Protein AF-E5CGA7-F1 (afdb_monomer_lite)

pLDDT: mean 79.56, std 14.38, range [35.34, 94.69]

Radius of gyration: 34.23 Å; chains: 1; bounding box: 57×101×101 Å

Foldseek 3Di:
DVVVVVVVVVVVVVVVVVVVVVVVVPDDDDDPPPPDPPDPPPPPPPQPFDAFLQLLLQLCVVPVAAPVPQDPVDPVSLLSSLVSRRCLRDPPDDDDSVVSVVVVVPVVVVVSSVVNVVVNVVVVVVLADPDDPVVPPDDPDRPDHSVVLLVVLVVVPDDPCCRGRPDDPRCSVVSVVVVVVVVVVVVVVVLVVVLVVCVVVDDQVVVPPRSCVVDPDPVNVVVVVVVVVVVVVVVVVVVVVVVVVVVPD

Structure (mmCIF, N/CA/C/O backbone):
data_AF-E5CGA7-F1
#
_entry.id   AF-E5CGA7-F1
#
loop_
_atom_site.group_PDB
_atom_site.id
_atom_site.type_symbol
_atom_site.label_atom_id
_atom_site.label_alt_id
_atom_site.label_comp_id
_atom_site.label_asym_id
_atom_site.label_entity_id
_atom_site.label_seq_id
_atom_site.pdbx_PDB_ins_code
_atom_site.Cartn_x
_atom_site.Cartn_y
_atom_site.Cartn_z
_atom_site.occupancy
_atom_site.B_iso_or_equiv
_atom_site.auth_seq_id
_atom_site.auth_comp_id
_atom_site.auth_asym_id
_atom_site.auth_atom_id
_atom_site.pdbx_PDB_model_num
ATOM 1 N N . MET A 1 1 ? 19.194 -54.116 39.422 1.00 60.56 1 MET A N 1
ATOM 2 C CA . MET A 1 1 ? 17.789 -54.407 39.792 1.00 60.56 1 MET A CA 1
ATOM 3 C C . MET A 1 1 ? 17.429 -53.911 41.195 1.00 60.56 1 MET A C 1
ATOM 5 O O . MET A 1 1 ? 16.454 -53.188 41.302 1.00 60.56 1 MET A O 1
ATOM 9 N N . SER A 1 2 ? 18.214 -54.195 42.248 1.00 64.06 2 SER A N 1
ATOM 10 C CA . SER A 1 2 ? 17.908 -53.751 43.631 1.00 64.06 2 SER A CA 1
ATOM 11 C C . SER A 1 2 ? 17.883 -52.216 43.827 1.00 64.06 2 SER A C 1
ATOM 13 O O . SER A 1 2 ? 16.931 -51.684 44.387 1.00 64.06 2 SER A O 1
ATOM 15 N N . LEU A 1 3 ? 18.853 -51.481 43.263 1.00 68.50 3 LEU A N 1
ATOM 16 C CA . LEU A 1 3 ? 18.953 -50.012 43.394 1.00 68.50 3 LEU A CA 1
ATOM 17 C C . LEU A 1 3 ? 17.821 -49.220 42.713 1.00 68.50 3 LEU A C 1
ATOM 19 O O . LEU A 1 3 ? 17.473 -48.134 43.158 1.00 68.50 3 LEU A O 1
ATOM 23 N N . PHE A 1 4 ? 17.230 -49.746 41.639 1.00 74.31 4 PHE A N 1
ATOM 24 C CA . PHE A 1 4 ? 16.120 -49.065 40.962 1.00 74.31 4 PHE A CA 1
ATOM 25 C C . PHE A 1 4 ? 14.826 -49.154 41.776 1.00 74.31 4 PHE A C 1
ATOM 27 O O . PHE A 1 4 ? 14.066 -48.193 41.840 1.00 74.31 4 PHE A O 1
ATOM 34 N N . ILE A 1 5 ? 14.603 -50.286 42.448 1.00 80.88 5 ILE A N 1
ATOM 35 C CA . ILE A 1 5 ? 13.417 -50.499 43.281 1.00 80.88 5 ILE A CA 1
ATOM 36 C C . ILE A 1 5 ? 13.484 -49.614 44.532 1.00 80.88 5 ILE A C 1
ATOM 38 O O . ILE A 1 5 ? 12.481 -49.013 44.908 1.00 80.88 5 ILE A O 1
ATOM 42 N N . THR A 1 6 ? 14.666 -49.452 45.138 1.00 79.50 6 THR A N 1
ATOM 43 C CA . THR A 1 6 ? 14.831 -48.565 46.300 1.00 79.50 6 THR A CA 1
ATOM 44 C C . THR A 1 6 ? 14.600 -47.096 45.945 1.00 79.50 6 THR A C 1
ATOM 46 O O . THR A 1 6 ? 13.947 -46.392 46.712 1.00 79.50 6 THR A O 1
ATOM 49 N N . ILE A 1 7 ? 15.048 -46.638 44.771 1.00 82.56 7 ILE A N 1
ATOM 50 C CA . ILE A 1 7 ? 14.803 -45.265 44.299 1.00 82.56 7 ILE A CA 1
ATOM 51 C C . ILE A 1 7 ? 13.305 -45.019 44.077 1.00 82.56 7 ILE A C 1
ATOM 53 O O . ILE A 1 7 ? 12.786 -43.997 44.520 1.00 82.56 7 ILE A O 1
ATOM 57 N N . ILE A 1 8 ? 12.588 -45.965 43.461 1.00 84.75 8 ILE A N 1
ATOM 58 C CA . ILE A 1 8 ? 11.140 -45.831 43.224 1.00 84.75 8 ILE A CA 1
ATOM 59 C C . ILE A 1 8 ? 10.375 -45.736 44.550 1.00 84.75 8 ILE A C 1
ATOM 61 O O . ILE A 1 8 ? 9.490 -44.892 44.682 1.00 84.75 8 ILE A O 1
ATOM 65 N N . ILE A 1 9 ? 10.745 -46.539 45.554 1.00 84.94 9 ILE A N 1
ATOM 66 C CA . ILE A 1 9 ? 10.114 -46.488 46.880 1.00 84.94 9 ILE A CA 1
ATOM 67 C C . ILE A 1 9 ? 10.366 -45.131 47.553 1.00 84.94 9 ILE A C 1
ATOM 69 O O . ILE A 1 9 ? 9.435 -44.562 48.114 1.00 84.94 9 ILE A O 1
ATOM 73 N N . ILE A 1 10 ? 11.580 -44.577 47.459 1.00 85.31 10 ILE A N 1
ATOM 74 C CA . ILE A 1 10 ? 11.917 -43.263 48.039 1.00 85.31 10 ILE A CA 1
ATOM 75 C C . ILE A 1 10 ? 11.140 -42.127 47.358 1.00 85.31 10 ILE A C 1
ATOM 77 O O . ILE A 1 10 ? 10.655 -41.216 48.026 1.00 85.31 10 ILE A O 1
ATOM 81 N N . VAL A 1 11 ? 10.987 -42.176 46.033 1.00 86.00 11 VAL A N 1
ATOM 82 C CA . VAL A 1 11 ? 10.204 -41.169 45.300 1.00 86.00 11 VAL A CA 1
ATOM 83 C C . VAL A 1 11 ? 8.728 -41.265 45.681 1.00 86.00 11 VAL A C 1
ATOM 85 O O . VAL A 1 11 ? 8.090 -40.244 45.932 1.00 86.00 11 VAL A O 1
ATOM 88 N N . PHE A 1 12 ? 8.186 -42.479 45.796 1.00 86.25 12 PHE A N 1
ATOM 89 C CA . PHE A 1 12 ? 6.786 -42.672 46.165 1.00 86.25 12 PHE A CA 1
ATOM 90 C C . PHE A 1 12 ? 6.505 -42.211 47.603 1.00 86.25 12 PHE A C 1
ATOM 92 O O . PHE A 1 12 ? 5.505 -41.536 47.853 1.00 86.25 12 PHE A O 1
ATOM 99 N N . THR A 1 13 ? 7.410 -42.489 48.550 1.00 82.00 13 THR A N 1
ATOM 100 C CA . THR A 1 13 ? 7.266 -42.001 49.929 1.00 82.00 13 THR A CA 1
ATOM 101 C C . THR A 1 13 ? 7.355 -40.477 49.998 1.00 82.00 13 THR A C 1
ATOM 103 O O . THR A 1 13 ? 6.513 -39.866 50.653 1.00 82.00 13 THR A O 1
ATOM 106 N N . LEU A 1 14 ? 8.263 -39.837 49.254 1.00 81.81 14 LEU A N 1
ATOM 107 C CA . LEU A 1 14 ? 8.329 -38.373 49.163 1.00 81.81 14 LEU A CA 1
ATOM 108 C C . LEU A 1 14 ? 7.036 -37.755 48.612 1.00 81.81 14 LEU A C 1
ATOM 110 O O . LEU A 1 14 ? 6.522 -36.806 49.200 1.00 81.81 14 LEU A O 1
ATOM 114 N N . VAL A 1 15 ? 6.467 -38.319 47.543 1.00 82.19 15 VAL A N 1
ATOM 115 C CA . VAL A 1 15 ? 5.210 -37.820 46.952 1.00 82.19 15 VAL A CA 1
ATOM 116 C C . VAL A 1 15 ? 4.045 -37.946 47.937 1.00 82.19 15 VAL A C 1
ATOM 118 O O . VAL A 1 15 ? 3.270 -37.002 48.096 1.00 82.19 15 VAL A O 1
ATOM 121 N N . THR A 1 16 ? 3.940 -39.068 48.657 1.00 78.50 16 THR A N 1
ATOM 122 C CA . THR A 1 16 ? 2.877 -39.244 49.665 1.00 78.50 16 THR A CA 1
ATOM 123 C C . THR A 1 16 ? 3.025 -38.287 50.849 1.00 78.50 16 THR A C 1
ATOM 125 O O . THR A 1 16 ? 2.026 -37.748 51.321 1.00 78.50 16 THR A O 1
ATOM 128 N N . VAL A 1 17 ? 4.252 -38.004 51.299 1.00 79.75 17 VAL A N 1
ATOM 129 C CA . VAL A 1 17 ? 4.504 -37.036 52.379 1.00 79.75 17 VAL A CA 1
ATOM 130 C C . VAL A 1 17 ? 4.147 -35.615 51.940 1.00 79.75 17 VAL A C 1
ATOM 132 O O . VAL A 1 17 ? 3.485 -34.907 52.699 1.00 79.75 17 VAL A O 1
ATOM 135 N N . VAL A 1 18 ? 4.501 -35.210 50.715 1.00 76.25 18 VAL A N 1
ATOM 136 C CA . VAL A 1 18 ? 4.130 -33.893 50.166 1.00 76.25 18 VAL A CA 1
ATOM 137 C C . VAL A 1 18 ? 2.610 -33.750 50.066 1.00 76.25 18 VAL A C 1
ATOM 139 O O . VAL A 1 18 ? 2.069 -32.750 50.531 1.00 76.25 18 VAL A O 1
ATOM 142 N N . ALA A 1 19 ? 1.904 -34.770 49.569 1.00 73.31 19 ALA A N 1
ATOM 143 C CA . ALA A 1 19 ? 0.442 -34.751 49.486 1.00 73.31 19 ALA A CA 1
ATOM 144 C C . ALA A 1 19 ? -0.232 -34.656 50.872 1.00 73.31 19 ALA A C 1
ATOM 146 O O . ALA A 1 19 ? -1.223 -33.946 51.046 1.00 73.31 19 ALA A O 1
ATOM 147 N N . ILE A 1 20 ? 0.321 -35.330 51.889 1.00 73.88 20 ILE A N 1
ATOM 148 C CA . ILE A 1 20 ? -0.199 -35.257 53.263 1.00 73.88 20 ILE A CA 1
ATOM 149 C C . ILE A 1 20 ? 0.056 -33.872 53.877 1.00 73.88 20 ILE A C 1
ATOM 151 O O . ILE A 1 20 ? -0.820 -33.353 54.575 1.00 73.88 20 ILE A O 1
ATOM 155 N N . ILE A 1 21 ? 1.215 -33.257 53.623 1.00 70.69 21 ILE A N 1
ATOM 156 C CA . ILE A 1 21 ? 1.532 -31.905 54.110 1.00 70.69 21 ILE A CA 1
ATOM 157 C C . ILE A 1 21 ? 0.595 -30.878 53.467 1.00 70.69 21 ILE A C 1
ATOM 159 O O . ILE A 1 21 ? -0.004 -30.087 54.193 1.00 70.69 21 ILE A O 1
ATOM 163 N N . ASP A 1 22 ? 0.380 -30.958 52.154 1.00 65.75 22 ASP A N 1
ATOM 164 C CA . ASP A 1 22 ? -0.529 -30.064 51.426 1.00 65.75 22 ASP A CA 1
ATOM 165 C C . ASP A 1 22 ? -1.970 -30.172 51.966 1.00 65.75 22 ASP A C 1
ATOM 167 O O . ASP A 1 22 ? -2.606 -29.174 52.313 1.00 65.75 22 ASP A O 1
ATOM 171 N N . SER A 1 23 ? -2.438 -31.401 52.229 1.00 64.19 23 SER A N 1
ATOM 172 C CA . SER A 1 23 ? -3.764 -31.631 52.824 1.00 64.19 23 SER A CA 1
ATOM 173 C C . SER A 1 23 ? -3.915 -31.106 54.262 1.00 64.19 23 SER A C 1
ATOM 175 O O . SER A 1 23 ? -5.023 -30.772 54.687 1.00 64.19 23 SER A O 1
ATOM 177 N N . LYS A 1 24 ? -2.820 -31.022 55.035 1.00 62.16 24 LYS A N 1
ATOM 178 C CA . LYS A 1 24 ? -2.828 -30.477 56.405 1.00 62.16 24 LYS A CA 1
ATOM 179 C C . LYS A 1 24 ? -2.645 -28.959 56.446 1.00 62.16 24 LYS A C 1
ATOM 181 O O . LYS A 1 24 ? -3.159 -28.341 57.378 1.00 62.16 24 LYS A O 1
ATOM 186 N N . CYS A 1 25 ? -1.964 -28.366 55.465 1.00 54.44 25 CYS A N 1
ATOM 187 C CA . CYS A 1 25 ? -1.785 -26.917 55.348 1.00 54.44 25 CYS A CA 1
ATOM 188 C C . CYS A 1 25 ? -3.052 -26.203 54.847 1.00 54.44 25 CYS A C 1
ATOM 190 O O . CYS A 1 25 ? -3.271 -25.043 55.192 1.00 54.44 25 CYS A O 1
ATOM 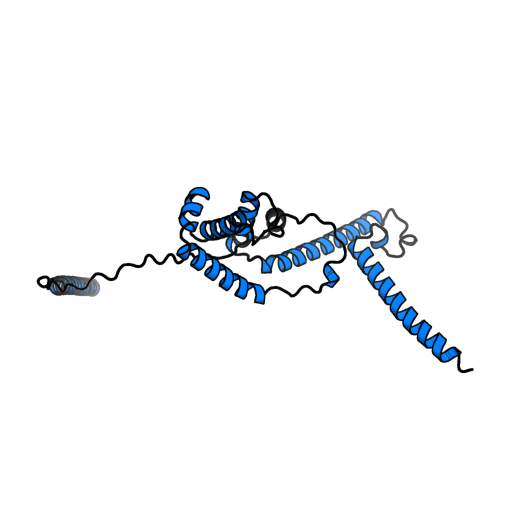192 N N . CYS A 1 26 ? -3.938 -26.899 54.131 1.00 50.16 26 CYS A N 1
ATOM 193 C CA . CYS A 1 26 ? -5.211 -26.359 53.646 1.00 50.16 26 CYS A CA 1
ATOM 194 C C . CYS A 1 26 ? -6.400 -26.639 54.583 1.00 50.16 26 CYS A C 1
ATOM 196 O O . CYS A 1 26 ? -7.463 -27.068 54.135 1.00 50.16 26 CYS A O 1
ATOM 198 N N . ARG A 1 27 ? -6.270 -26.378 55.892 1.00 50.16 27 ARG A N 1
ATOM 199 C CA . ARG A 1 27 ? -7.463 -26.220 56.743 1.00 50.16 27 ARG A CA 1
ATOM 200 C C . ARG A 1 27 ? -7.955 -24.771 56.652 1.00 50.16 27 ARG A C 1
ATOM 202 O O . ARG A 1 27 ? -7.251 -23.887 57.139 1.00 50.16 27 ARG A O 1
ATOM 209 N N . PRO A 1 28 ? -9.140 -24.493 56.083 1.00 49.28 28 PRO A N 1
ATOM 210 C CA . PRO A 1 28 ? -9.734 -23.170 56.196 1.00 49.28 28 PRO A CA 1
ATOM 211 C C . PRO A 1 28 ? -10.112 -22.928 57.665 1.00 49.28 28 PRO A C 1
ATOM 213 O O . PRO A 1 28 ? -10.864 -23.699 58.261 1.00 49.28 28 PRO A O 1
ATOM 216 N N . GLY A 1 29 ? -9.549 -21.879 58.267 1.00 52.25 29 GLY A N 1
ATOM 217 C CA . GLY A 1 29 ? -10.017 -21.365 59.556 1.00 52.25 29 GLY A CA 1
ATOM 218 C C . GLY A 1 29 ? -11.457 -20.835 59.450 1.00 52.25 29 GLY A C 1
ATOM 219 O O . GLY A 1 29 ? -11.944 -20.604 58.340 1.00 52.25 29 GLY A O 1
ATOM 220 N N . PRO A 1 30 ? -12.164 -20.649 60.579 1.00 58.31 30 PRO A N 1
ATOM 221 C CA . PRO A 1 30 ? -13.535 -20.149 60.562 1.00 58.31 30 PRO A CA 1
ATOM 222 C C . PRO A 1 30 ? -13.590 -18.746 59.928 1.00 58.31 30 PRO A C 1
ATOM 224 O O . PRO A 1 30 ? -12.645 -17.968 60.083 1.00 58.31 30 PRO A O 1
ATOM 227 N N . PRO A 1 31 ? -14.670 -18.408 59.201 1.00 48.34 31 PRO A N 1
ATOM 228 C CA . PRO A 1 31 ? -14.728 -17.178 58.429 1.00 48.34 31 PRO A CA 1
ATOM 229 C C . PRO A 1 31 ? -14.854 -15.973 59.364 1.00 48.34 31 PRO A C 1
ATOM 231 O O . PRO A 1 31 ? -15.911 -15.714 59.937 1.00 48.34 31 PRO A O 1
ATOM 234 N N . THR A 1 32 ? -13.779 -15.200 59.491 1.00 47.41 32 THR A N 1
ATOM 235 C CA . THR A 1 32 ? -13.845 -13.845 60.039 1.00 47.41 32 THR A CA 1
ATOM 236 C C . THR A 1 32 ? -14.479 -12.954 58.977 1.00 47.41 32 THR A C 1
ATOM 238 O O . THR A 1 32 ? -13.851 -12.631 57.968 1.00 47.41 32 THR A O 1
ATOM 241 N N . VAL A 1 33 ? -15.744 -12.580 59.175 1.00 50.03 33 VAL A N 1
ATOM 242 C CA . VAL A 1 33 ? -16.457 -11.638 58.304 1.00 50.03 33 VAL A CA 1
ATOM 243 C C . VAL A 1 33 ? -15.868 -10.244 58.516 1.00 50.03 33 VAL A C 1
ATOM 245 O O . VAL A 1 33 ? -16.329 -9.464 59.345 1.00 50.03 33 VAL A O 1
ATOM 248 N N . VAL A 1 34 ? -14.808 -9.934 57.774 1.00 50.25 34 VAL A N 1
ATOM 249 C CA . VAL A 1 34 ? -14.356 -8.559 57.577 1.00 50.25 34 VAL A CA 1
ATOM 250 C C . VAL A 1 34 ? -15.217 -7.990 56.458 1.00 50.25 34 VAL A C 1
ATOM 252 O O . VAL A 1 34 ? -15.044 -8.329 55.289 1.00 50.25 34 VAL A O 1
ATOM 255 N N . ASN A 1 35 ? -16.177 -7.141 56.826 1.00 54.50 35 ASN A N 1
ATOM 256 C CA . ASN A 1 35 ? -16.960 -6.336 55.891 1.00 54.50 35 ASN A CA 1
ATOM 257 C C . ASN A 1 35 ? -16.052 -5.286 55.230 1.00 54.50 35 ASN A C 1
ATOM 259 O O . ASN A 1 35 ? -16.114 -4.099 55.539 1.00 54.50 35 ASN A O 1
ATOM 263 N N . SER A 1 36 ? -15.180 -5.719 54.325 1.00 53.22 36 SER A N 1
ATOM 264 C CA . SER A 1 36 ? -14.589 -4.841 53.323 1.00 53.22 36 SER A CA 1
ATOM 265 C C . SER A 1 36 ? -15.518 -4.853 52.110 1.00 53.22 36 SER A C 1
ATOM 267 O O . SER A 1 36 ? -15.827 -5.938 51.609 1.00 53.22 36 SER A O 1
ATOM 269 N N . PRO A 1 37 ? -15.996 -3.696 51.614 1.00 52.03 37 PRO A N 1
ATOM 270 C CA . PRO A 1 37 ? -16.734 -3.678 50.362 1.00 52.03 37 PRO A CA 1
ATOM 271 C C . PRO A 1 37 ? -15.824 -4.266 49.283 1.00 52.03 37 PRO A C 1
ATOM 273 O O . PRO A 1 37 ? -14.696 -3.804 49.101 1.00 52.03 37 PRO A O 1
ATOM 276 N N . ALA A 1 38 ? -16.297 -5.318 48.610 1.00 53.75 38 ALA A N 1
ATOM 277 C CA . ALA A 1 38 ? -15.560 -5.971 47.538 1.00 53.75 38 ALA A CA 1
ATOM 278 C C . ALA A 1 38 ? -15.026 -4.906 46.563 1.00 53.75 38 ALA A C 1
ATOM 280 O O . ALA A 1 38 ? -15.781 -3.989 46.208 1.00 53.75 38 ALA A O 1
ATOM 281 N N . PRO A 1 39 ? -13.755 -4.987 46.117 1.00 49.22 39 PRO A N 1
ATOM 282 C CA . PRO A 1 39 ? -13.264 -4.079 45.098 1.00 49.22 39 PRO A CA 1
ATOM 283 C C . PRO A 1 39 ? -14.178 -4.260 43.894 1.00 49.22 39 PRO A C 1
ATOM 285 O O . PRO A 1 39 ? -14.244 -5.344 43.311 1.00 49.22 39 PRO A O 1
ATOM 288 N N . ARG A 1 40 ? -14.949 -3.216 43.564 1.00 44.94 40 ARG A N 1
ATOM 289 C CA . ARG A 1 40 ? -15.772 -3.199 42.356 1.00 44.94 40 ARG A CA 1
ATOM 290 C C . ARG A 1 40 ? -14.822 -3.560 41.223 1.00 44.94 40 ARG A C 1
ATOM 292 O O . ARG A 1 40 ? -13.923 -2.770 40.933 1.00 44.94 40 ARG A O 1
ATOM 299 N N . LYS A 1 41 ? -14.970 -4.752 40.635 1.00 44.12 41 LYS A N 1
ATOM 300 C CA . LYS A 1 41 ? -14.263 -5.121 39.409 1.00 44.12 41 LYS A CA 1
ATOM 301 C C . LYS A 1 41 ? -14.686 -4.079 38.381 1.00 44.12 41 LYS A C 1
ATOM 303 O O . LYS A 1 41 ? -15.766 -4.176 37.810 1.00 44.12 41 LYS A O 1
ATOM 308 N N . ARG A 1 42 ? -13.892 -3.014 38.233 1.00 43.47 42 ARG A N 1
ATOM 309 C CA . ARG A 1 42 ? -14.035 -2.084 37.121 1.00 43.47 42 ARG A CA 1
ATOM 310 C C . ARG A 1 42 ? -13.813 -2.957 35.904 1.00 43.47 42 ARG A C 1
ATOM 312 O O . ARG A 1 42 ? -12.728 -3.512 35.756 1.00 43.47 42 ARG A O 1
ATOM 319 N N . PHE A 1 43 ? -14.864 -3.159 35.123 1.00 44.59 43 PHE A N 1
ATOM 320 C CA . PHE A 1 43 ? -14.749 -3.765 33.813 1.00 44.59 43 PHE A CA 1
ATOM 321 C C . PHE A 1 43 ? -13.822 -2.834 33.028 1.00 44.59 43 PHE A C 1
ATOM 323 O O . PHE A 1 43 ? -14.244 -1.758 32.613 1.00 44.59 43 PHE A O 1
ATOM 330 N N . ARG A 1 44 ? -12.525 -3.155 32.985 1.00 49.69 44 ARG A N 1
ATOM 331 C CA . ARG A 1 44 ? -11.592 -2.457 32.111 1.00 49.69 44 ARG A CA 1
ATOM 332 C C . ARG A 1 44 ? -11.836 -3.037 30.740 1.00 49.69 44 ARG A C 1
ATOM 334 O O . ARG A 1 44 ? -11.547 -4.206 30.490 1.00 49.69 44 ARG A O 1
ATOM 341 N N . PHE A 1 45 ? -12.482 -2.243 29.907 1.00 56.28 45 PHE A N 1
ATOM 342 C CA . PHE A 1 45 ? -12.488 -2.504 28.492 1.00 56.28 45 PHE A CA 1
ATOM 343 C C . PHE A 1 45 ? -11.123 -2.015 28.004 1.00 56.28 45 PHE A C 1
ATOM 345 O O . PHE A 1 45 ? -10.940 -0.824 27.804 1.00 56.28 45 PHE A O 1
ATOM 352 N N . ASP A 1 46 ? -10.148 -2.922 27.924 1.00 59.12 46 ASP A N 1
ATOM 353 C CA . ASP A 1 46 ? -8.833 -2.647 27.340 1.00 59.12 46 ASP A CA 1
ATOM 354 C C . ASP A 1 46 ? -8.850 -3.219 25.909 1.00 59.12 46 ASP A C 1
ATOM 356 O O . ASP A 1 46 ? -8.438 -4.365 25.701 1.00 59.12 46 ASP A O 1
ATOM 360 N N . PRO A 1 47 ? -9.429 -2.513 24.916 1.00 64.19 47 PRO A N 1
ATOM 361 C CA . PRO A 1 47 ? -9.415 -2.986 23.547 1.00 64.19 47 PRO A CA 1
ATOM 362 C C . PRO A 1 47 ? -7.985 -2.903 23.034 1.00 64.19 47 PRO A C 1
ATOM 364 O O . PRO A 1 47 ? -7.350 -1.850 23.088 1.00 64.19 47 PRO A O 1
ATOM 367 N N . LYS A 1 48 ? -7.486 -4.014 22.495 1.00 73.69 48 LYS A N 1
ATOM 368 C CA . LYS A 1 48 ? -6.298 -3.973 21.652 1.00 73.69 48 LYS A CA 1
ATOM 369 C C . LYS A 1 48 ? -6.711 -3.279 20.354 1.00 73.69 48 LYS A C 1
ATOM 371 O O . LYS A 1 48 ? -7.400 -3.876 19.531 1.00 73.69 48 LYS A O 1
ATOM 376 N N . VAL A 1 49 ? -6.390 -1.995 20.239 1.00 76.50 49 VAL A N 1
ATOM 377 C CA . VAL A 1 49 ? -6.575 -1.209 19.017 1.00 76.50 49 VAL A CA 1
ATOM 378 C C . VAL A 1 49 ? -5.252 -1.277 18.265 1.00 76.50 49 VAL A C 1
ATOM 380 O O . VAL A 1 49 ? -4.215 -0.943 18.834 1.00 76.50 49 VAL A O 1
ATOM 383 N N . LYS A 1 50 ? -5.304 -1.840 17.057 1.00 82.19 50 LYS A N 1
ATOM 384 C CA . LYS A 1 50 ? -4.233 -1.829 16.064 1.00 82.19 50 LYS A CA 1
ATOM 385 C C . LYS A 1 50 ? -4.808 -1.462 14.689 1.00 82.19 50 LYS A C 1
ATOM 387 O O . LYS A 1 50 ? -5.815 -2.042 14.260 1.00 82.19 50 LYS A O 1
ATOM 392 N N . LEU A 1 51 ? -4.215 -0.513 13.982 1.00 84.62 51 LEU A N 1
ATOM 393 C CA . LEU A 1 51 ? -4.639 -0.118 12.642 1.00 84.62 51 LEU A CA 1
ATOM 394 C C . LEU A 1 51 ? -3.956 -0.999 11.585 1.00 84.62 51 LEU A C 1
ATOM 396 O O . LEU A 1 51 ? -2.978 -0.607 10.955 1.00 84.62 51 LEU A O 1
ATOM 400 N N . ASN A 1 52 ? -4.496 -2.201 11.389 1.00 89.31 52 ASN A N 1
ATOM 401 C CA . ASN A 1 52 ? -4.037 -3.121 10.349 1.00 89.31 52 ASN A CA 1
ATOM 402 C C . ASN A 1 52 ? -4.670 -2.804 8.990 1.00 89.31 52 ASN A C 1
ATOM 404 O O . ASN A 1 52 ? -5.781 -2.279 8.898 1.00 89.31 52 ASN A O 1
ATOM 408 N N . ILE A 1 53 ? -4.031 -3.256 7.915 1.00 91.12 53 ILE A N 1
ATOM 409 C CA . ILE A 1 53 ? -4.613 -3.190 6.569 1.00 91.12 53 ILE A CA 1
ATOM 410 C C . ILE A 1 53 ? -5.978 -3.885 6.489 1.00 91.12 53 ILE A C 1
ATOM 412 O O . ILE A 1 53 ? -6.898 -3.366 5.857 1.00 91.12 53 ILE A O 1
ATOM 416 N N . GLN A 1 54 ? -6.174 -5.012 7.180 1.00 91.75 54 GLN A N 1
ATOM 417 C CA . GLN A 1 54 ? -7.478 -5.673 7.216 1.00 91.75 54 GLN A CA 1
ATOM 418 C C . GLN A 1 54 ? -8.584 -4.774 7.788 1.00 91.75 54 GLN A C 1
ATOM 420 O O . GLN A 1 54 ? -9.678 -4.750 7.224 1.00 91.75 54 GLN A O 1
ATOM 425 N N . SER A 1 55 ? -8.337 -4.023 8.870 1.00 91.19 55 SER A N 1
ATOM 426 C CA . SER A 1 55 ? -9.372 -3.158 9.458 1.00 91.19 55 SER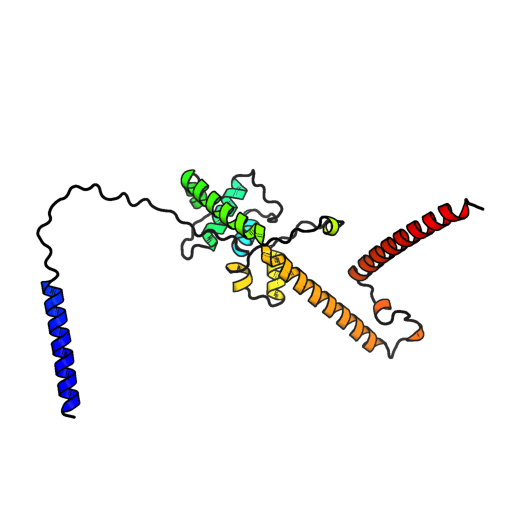 A CA 1
ATOM 427 C C . SER A 1 55 ? -9.737 -1.997 8.532 1.00 91.19 55 SER A C 1
ATOM 429 O O . SER A 1 55 ? -10.911 -1.625 8.464 1.00 91.19 55 SER A O 1
ATOM 431 N N . ILE A 1 56 ? -8.769 -1.502 7.757 1.00 91.19 56 ILE A N 1
ATOM 432 C CA . ILE A 1 56 ? -8.973 -0.499 6.707 1.00 91.19 56 ILE A CA 1
ATOM 433 C C . ILE A 1 56 ? -9.814 -1.074 5.560 1.00 91.19 56 ILE A C 1
ATOM 435 O O . ILE A 1 56 ? -10.829 -0.489 5.197 1.00 91.19 56 ILE A O 1
ATOM 439 N N . ILE A 1 57 ? -9.476 -2.258 5.042 1.00 91.81 57 ILE A N 1
ATOM 440 C CA . ILE A 1 57 ? -10.245 -2.901 3.961 1.00 91.81 57 ILE A CA 1
ATOM 441 C C . ILE A 1 57 ? -11.688 -3.178 4.404 1.00 91.81 57 ILE A C 1
ATOM 443 O O . ILE A 1 57 ? -12.632 -2.959 3.645 1.00 91.81 57 ILE A O 1
ATOM 447 N N . ARG A 1 58 ? -11.896 -3.640 5.645 1.00 91.06 58 ARG A N 1
ATOM 448 C CA . ARG A 1 58 ? -13.251 -3.836 6.192 1.00 91.06 58 ARG A CA 1
ATOM 449 C C . ARG A 1 58 ? -14.008 -2.520 6.332 1.00 91.06 58 ARG A C 1
ATOM 451 O O . ARG A 1 58 ? -15.222 -2.511 6.152 1.00 91.06 58 ARG A O 1
ATOM 458 N N . TRP A 1 59 ? -13.314 -1.426 6.625 1.00 92.88 59 TRP A N 1
ATOM 459 C CA . TRP A 1 59 ? -13.920 -0.101 6.667 1.00 92.88 59 TRP A CA 1
ATOM 460 C C . TRP A 1 59 ? -14.352 0.357 5.270 1.00 92.88 59 TRP A C 1
ATOM 462 O O . TRP A 1 59 ? -15.506 0.754 5.098 1.00 92.88 59 TRP A O 1
ATOM 472 N N . GLU A 1 60 ? -13.490 0.197 4.259 1.00 91.88 60 GLU A N 1
ATOM 473 C CA . GLU A 1 60 ? -13.821 0.506 2.858 1.00 91.88 60 GLU A CA 1
ATOM 474 C C . GLU A 1 60 ? -15.032 -0.316 2.387 1.00 91.88 60 GLU A C 1
ATOM 476 O O . GLU A 1 60 ? -15.940 0.220 1.757 1.00 91.88 60 GLU A O 1
ATOM 481 N N . GLN A 1 61 ? -15.113 -1.595 2.773 1.00 90.38 61 GLN A N 1
ATOM 482 C CA . GLN A 1 61 ? -16.256 -2.467 2.472 1.00 90.38 61 GLN A CA 1
ATOM 483 C C . GLN A 1 61 ? -17.563 -2.024 3.148 1.00 90.38 61 GLN A C 1
ATOM 485 O O . GLN A 1 61 ? -18.631 -2.194 2.564 1.00 90.38 61 GLN A O 1
ATOM 490 N N . LEU A 1 62 ? -17.504 -1.474 4.366 1.00 90.19 62 LEU A N 1
ATOM 491 C CA . LEU A 1 62 ? -18.692 -0.988 5.078 1.00 90.19 62 LEU A CA 1
ATOM 492 C C . LEU A 1 62 ? -19.196 0.352 4.537 1.00 90.19 62 LEU A C 1
ATOM 494 O O . LEU A 1 62 ? -20.403 0.587 4.533 1.00 90.19 62 LEU A O 1
ATOM 498 N N . ARG A 1 63 ? -18.288 1.241 4.121 1.00 88.50 63 ARG A N 1
ATOM 499 C CA . ARG A 1 63 ? -18.628 2.610 3.699 1.00 88.50 63 ARG A CA 1
ATOM 500 C C . ARG A 1 63 ? -18.732 2.781 2.186 1.00 88.50 63 ARG A C 1
ATOM 502 O O . ARG A 1 63 ? -19.335 3.749 1.738 1.00 88.50 63 ARG A O 1
ATOM 509 N N . GLY A 1 64 ? -18.176 1.859 1.401 1.00 86.31 64 GLY A N 1
ATOM 510 C CA . GLY A 1 64 ? -18.205 1.907 -0.063 1.00 86.31 64 GLY A CA 1
ATOM 511 C C . GLY A 1 64 ? -17.392 3.059 -0.661 1.00 86.31 64 GLY A C 1
ATOM 512 O O . GLY A 1 64 ? -17.662 3.474 -1.785 1.00 86.31 64 GLY A O 1
ATOM 513 N N . LYS A 1 65 ? -16.423 3.597 0.087 1.00 88.69 65 LYS A N 1
ATOM 514 C CA . LYS A 1 65 ? -15.543 4.694 -0.334 1.00 88.69 65 LYS A CA 1
ATOM 515 C C . LYS A 1 65 ? -14.095 4.400 0.043 1.00 88.69 65 LYS A C 1
ATOM 517 O O . LYS A 1 65 ? -13.847 3.616 0.958 1.00 88.69 65 LYS A O 1
ATOM 522 N N . SER A 1 66 ? -13.158 5.033 -0.658 1.00 87.81 66 SER A N 1
ATOM 523 C CA . SER A 1 66 ? -11.727 4.912 -0.378 1.00 87.81 66 SER A CA 1
ATOM 524 C C . SER A 1 66 ? -11.387 5.482 0.998 1.00 87.81 66 SER A C 1
ATOM 526 O O . SER A 1 66 ? -11.953 6.496 1.421 1.00 87.81 66 SER A O 1
ATOM 528 N N . PHE A 1 67 ? -10.415 4.874 1.678 1.00 86.81 67 PHE A N 1
ATOM 529 C CA . PHE A 1 67 ? -9.978 5.326 3.003 1.00 86.81 67 PHE A CA 1
ATOM 530 C C . PHE A 1 67 ? -9.490 6.786 3.019 1.00 86.81 67 PHE A C 1
ATOM 532 O O . PHE A 1 67 ? -9.710 7.508 3.987 1.00 86.81 67 PHE A O 1
ATOM 539 N N . SER A 1 68 ? -8.916 7.273 1.914 1.00 84.62 68 SER A N 1
ATOM 540 C CA . SER A 1 68 ? -8.480 8.670 1.767 1.00 84.62 68 SER A CA 1
ATOM 541 C C . SER A 1 68 ? -9.618 9.700 1.826 1.00 84.62 68 SER A C 1
ATOM 543 O O . SER A 1 68 ? -9.355 10.873 2.061 1.00 84.62 68 SER A O 1
ATOM 545 N N . LEU A 1 69 ? -10.873 9.284 1.610 1.00 85.25 69 LEU A N 1
ATOM 546 C CA . LEU A 1 69 ? -12.070 10.138 1.660 1.00 85.25 69 LEU A CA 1
ATOM 547 C C . LEU A 1 69 ? -12.828 9.992 2.995 1.00 85.25 69 LEU A C 1
ATOM 549 O O . LEU A 1 69 ? -14.041 10.230 3.072 1.00 85.25 69 LEU A O 1
ATOM 553 N N . MET A 1 70 ? -12.137 9.528 4.038 1.00 84.06 70 MET A N 1
ATOM 554 C CA . MET A 1 70 ? -12.685 9.446 5.386 1.00 84.06 70 MET A CA 1
ATOM 555 C C . MET A 1 70 ? -12.947 10.847 5.944 1.00 84.06 70 MET A C 1
ATOM 557 O O . MET A 1 70 ? -12.065 11.705 5.941 1.00 84.06 70 MET A O 1
ATOM 561 N N . ASP A 1 71 ? -14.162 11.059 6.448 1.00 84.25 71 ASP A N 1
ATOM 562 C CA . ASP A 1 71 ? -14.552 12.294 7.113 1.00 84.25 71 ASP A CA 1
ATOM 563 C C . ASP A 1 71 ? -14.516 12.096 8.632 1.00 84.25 71 ASP A C 1
ATOM 565 O O . ASP A 1 71 ? -15.332 11.379 9.208 1.00 84.25 71 ASP A O 1
ATOM 569 N N . TYR A 1 72 ? -13.568 12.756 9.297 1.00 82.69 72 TYR A N 1
ATOM 570 C CA . TYR A 1 72 ? -13.443 12.722 10.757 1.00 82.69 72 TYR A CA 1
ATOM 571 C C . TYR A 1 72 ? -14.551 13.507 11.480 1.00 82.69 72 TYR A C 1
ATOM 573 O O . TYR A 1 72 ? -14.702 13.364 12.694 1.00 82.69 72 TYR A O 1
ATOM 581 N N . ALA A 1 73 ? -15.315 14.345 10.769 1.00 82.94 73 ALA A N 1
ATOM 582 C CA . ALA A 1 73 ? -16.482 15.030 11.316 1.00 82.94 73 ALA A CA 1
ATOM 583 C C . ALA A 1 73 ? -17.745 14.151 11.289 1.00 82.94 73 ALA A C 1
ATOM 585 O O . ALA A 1 73 ? -18.658 14.382 12.091 1.00 82.94 73 ALA A O 1
ATOM 586 N N . ASP A 1 74 ? -17.801 13.140 10.413 1.00 87.00 74 ASP A N 1
ATOM 587 C CA . ASP A 1 74 ? -18.912 12.195 10.365 1.00 87.00 74 ASP A CA 1
ATOM 588 C C . ASP A 1 74 ? -18.767 11.130 11.461 1.00 87.00 74 ASP A C 1
ATOM 590 O O . ASP A 1 74 ? -17.821 10.341 11.504 1.00 87.00 74 ASP A O 1
ATOM 594 N N . LYS A 1 75 ? -19.761 11.078 12.351 1.00 85.44 75 LYS A N 1
ATOM 595 C CA . LYS A 1 75 ? -19.807 10.083 13.427 1.00 85.44 75 LYS A CA 1
ATOM 596 C C . LYS A 1 75 ? -19.886 8.665 12.882 1.00 85.44 75 LYS A C 1
ATOM 598 O O . LYS A 1 75 ? -19.276 7.779 13.466 1.00 85.44 75 LYS A O 1
ATOM 603 N N . ASP A 1 76 ? -20.600 8.442 11.780 1.00 87.38 76 ASP A N 1
ATOM 604 C CA . ASP A 1 76 ? -20.750 7.090 11.242 1.00 87.38 76 ASP A CA 1
ATOM 605 C C . ASP A 1 76 ? -19.423 6.560 10.657 1.00 87.38 76 ASP A C 1
ATOM 607 O O . ASP A 1 76 ? -19.145 5.364 10.766 1.00 87.38 76 ASP A O 1
ATOM 611 N N . ASP A 1 77 ? -18.578 7.429 10.089 1.00 87.00 77 ASP A N 1
ATOM 612 C CA . ASP A 1 77 ? -17.232 7.075 9.615 1.00 87.00 77 ASP A CA 1
ATOM 613 C C . ASP A 1 77 ? -16.302 6.689 10.774 1.00 87.00 77 ASP A C 1
ATOM 615 O O . ASP A 1 77 ? -15.609 5.667 10.702 1.00 87.00 77 ASP A O 1
ATOM 619 N N . VAL A 1 78 ? -16.303 7.488 11.847 1.00 87.25 78 VAL A N 1
ATOM 620 C CA . VAL A 1 78 ? -15.491 7.245 13.049 1.00 87.25 78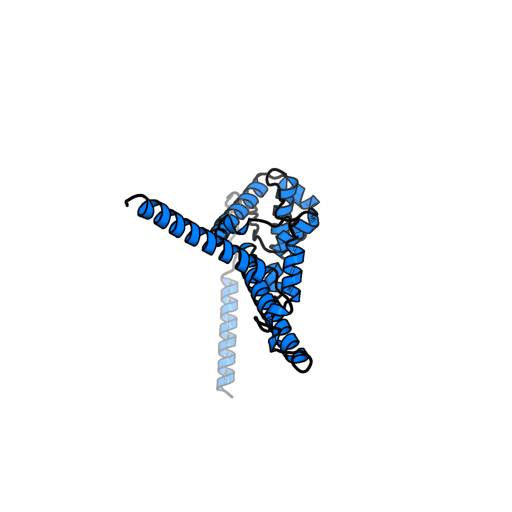 VAL A CA 1
ATOM 621 C C . VAL A 1 78 ? -15.966 5.988 13.780 1.00 87.25 78 VAL A C 1
ATOM 623 O O . VAL A 1 78 ? -15.150 5.132 14.124 1.00 87.25 78 VAL A O 1
ATOM 626 N N . ASP A 1 79 ? -17.277 5.823 13.957 1.00 89.44 79 ASP A N 1
ATOM 627 C CA . ASP A 1 79 ? -17.877 4.643 14.583 1.00 89.44 79 ASP A CA 1
ATOM 628 C C . ASP A 1 79 ? -17.530 3.369 13.798 1.00 89.44 79 ASP A C 1
ATOM 630 O O . ASP A 1 79 ? -17.188 2.340 14.391 1.00 89.44 79 ASP A O 1
ATOM 634 N N . ALA A 1 80 ? -17.572 3.434 12.461 1.00 90.06 80 ALA A N 1
ATOM 635 C CA . ALA A 1 80 ? -17.172 2.330 11.595 1.00 90.06 80 ALA A CA 1
ATOM 636 C C . ALA A 1 80 ? -15.683 1.990 11.747 1.00 90.06 80 ALA A C 1
ATOM 638 O O . ALA A 1 80 ? -15.339 0.809 11.774 1.00 90.06 80 ALA A O 1
ATOM 639 N N . LEU A 1 81 ? -14.799 2.983 11.891 1.00 89.50 81 LEU A N 1
ATOM 640 C CA . LEU A 1 81 ? -13.364 2.741 12.086 1.00 89.50 81 LEU A CA 1
ATOM 641 C C . LEU A 1 81 ? -13.080 2.086 13.444 1.00 89.50 81 LEU A C 1
ATOM 643 O O . LEU A 1 81 ? -12.318 1.120 13.543 1.00 89.50 81 LEU A O 1
ATOM 647 N N . LEU A 1 82 ? -13.728 2.572 14.502 1.00 88.31 82 LEU A N 1
ATOM 648 C CA . LEU A 1 82 ? -13.627 1.976 15.835 1.00 88.31 82 LEU A CA 1
ATOM 649 C C . LEU A 1 82 ? -14.153 0.535 15.843 1.00 88.31 82 LEU A C 1
ATOM 651 O O . LEU A 1 82 ? -13.590 -0.343 16.497 1.00 88.31 82 LEU A O 1
ATOM 655 N N . TYR A 1 83 ? -15.207 0.263 15.078 1.00 89.19 83 TYR A N 1
ATOM 656 C CA . TYR A 1 83 ? -15.742 -1.082 14.917 1.00 89.19 83 TYR A CA 1
ATOM 657 C C . TYR A 1 83 ? -14.765 -2.016 14.195 1.00 89.19 83 TYR A C 1
ATOM 659 O O . TYR A 1 83 ? -14.457 -3.099 14.691 1.00 89.19 83 TYR A O 1
ATOM 667 N N . THR A 1 84 ? -14.241 -1.618 13.036 1.00 89.31 84 THR A N 1
ATOM 668 C CA . THR A 1 84 ? -13.385 -2.509 12.240 1.00 89.31 84 THR A CA 1
ATOM 669 C C . THR A 1 84 ? -12.051 -2.782 12.921 1.00 89.31 84 THR A C 1
ATOM 671 O O . THR A 1 84 ? -11.575 -3.917 12.890 1.00 89.31 84 THR A O 1
ATOM 674 N N . THR A 1 85 ? -11.475 -1.792 13.605 1.00 87.81 85 THR A N 1
ATOM 675 C CA . THR A 1 85 ? -10.254 -1.976 14.405 1.00 87.81 85 THR A CA 1
ATOM 676 C C . THR A 1 85 ? -10.490 -2.920 15.583 1.00 87.81 85 THR A C 1
ATOM 678 O O . THR A 1 85 ? -9.662 -3.781 15.866 1.00 87.81 85 THR A O 1
ATOM 681 N N . THR A 1 86 ? -11.632 -2.838 16.260 1.00 84.81 86 THR A N 1
ATOM 682 C CA . THR A 1 86 ? -11.908 -3.715 17.405 1.00 84.81 86 THR A CA 1
ATOM 683 C C . THR A 1 86 ? -12.256 -5.144 16.993 1.00 84.81 86 THR A C 1
ATOM 685 O O . THR A 1 86 ? -11.819 -6.076 17.669 1.00 84.81 86 THR A O 1
ATOM 688 N N . VAL A 1 87 ? -12.973 -5.348 15.886 1.00 85.69 87 VAL A N 1
ATOM 689 C CA . VAL A 1 87 ? -13.320 -6.691 15.386 1.00 85.69 87 VAL A CA 1
ATOM 690 C C . VAL A 1 87 ? -12.109 -7.428 14.817 1.00 85.69 87 VAL A C 1
ATOM 692 O O . VAL A 1 87 ? -11.976 -8.625 15.052 1.00 85.69 87 VAL A O 1
ATOM 695 N N . CYS A 1 88 ? -11.209 -6.740 14.106 1.00 82.25 88 CYS A N 1
ATOM 696 C CA . CYS A 1 88 ? -10.057 -7.404 13.484 1.00 82.25 88 CYS A CA 1
ATOM 697 C C . CYS A 1 88 ? -8.959 -7.776 14.496 1.00 82.25 88 CYS A C 1
ATOM 699 O O . CYS A 1 88 ? -8.253 -8.751 14.290 1.00 82.25 88 CYS A O 1
ATOM 701 N N . ASN A 1 89 ? -8.830 -7.044 15.609 1.00 81.44 89 ASN A N 1
ATOM 702 C CA . ASN A 1 89 ? -7.749 -7.271 16.580 1.00 81.44 89 ASN A CA 1
ATOM 703 C C . ASN A 1 89 ? -8.111 -8.168 17.763 1.00 81.44 89 ASN A C 1
ATOM 705 O O . ASN A 1 89 ? -7.223 -8.615 18.492 1.00 81.44 89 ASN A O 1
ATOM 709 N N . ASN A 1 90 ? -9.403 -8.379 18.017 1.00 78.75 90 ASN A N 1
ATOM 710 C CA . ASN A 1 90 ? -9.861 -9.176 19.147 1.00 78.75 90 ASN A CA 1
ATOM 711 C C . ASN A 1 90 ? -10.376 -10.528 18.654 1.00 78.75 90 ASN A C 1
ATOM 713 O O . ASN A 1 90 ? -11.554 -10.683 18.325 1.00 78.75 90 ASN A O 1
ATOM 717 N N . GLU A 1 91 ? -9.490 -11.521 18.660 1.00 67.38 91 GLU A N 1
ATOM 718 C CA . GLU A 1 91 ? -9.836 -12.904 18.340 1.00 67.38 91 GLU A CA 1
ATOM 719 C C . GLU A 1 91 ? -10.992 -13.405 19.230 1.00 67.38 91 GLU A C 1
ATOM 721 O O . GLU A 1 91 ? -10.990 -13.258 20.456 1.00 67.38 91 GLU A O 1
ATOM 726 N N . GLY A 1 92 ? -12.020 -13.981 18.599 1.00 64.75 92 GLY A N 1
ATOM 727 C CA . GLY A 1 92 ? -13.143 -14.627 19.286 1.00 64.75 92 GLY A CA 1
ATOM 728 C C . GLY A 1 92 ? -14.293 -13.715 19.733 1.00 64.75 92 GLY A C 1
ATOM 729 O O . GLY A 1 92 ? -15.257 -14.216 20.311 1.00 64.75 92 GLY A O 1
ATOM 730 N N . LYS A 1 93 ? -14.252 -12.403 19.458 1.00 67.94 93 LYS A N 1
ATOM 731 C CA . LYS A 1 93 ? -15.357 -11.472 19.764 1.00 67.94 93 LYS A CA 1
ATOM 732 C C . LYS A 1 93 ? -15.958 -10.898 18.484 1.00 67.94 93 LYS A C 1
ATOM 734 O O . LYS A 1 93 ? -15.639 -9.784 18.088 1.00 67.94 93 LYS A O 1
ATOM 739 N N . MET A 1 94 ? -16.856 -11.659 17.860 1.00 68.81 94 MET A N 1
ATOM 740 C CA . MET A 1 94 ? -17.641 -11.179 16.722 1.00 68.81 94 MET A CA 1
ATOM 741 C C . MET A 1 94 ? -18.982 -10.615 17.189 1.00 68.81 94 MET A C 1
ATOM 743 O O . MET A 1 94 ? -19.730 -11.263 17.918 1.00 68.81 94 MET A O 1
ATOM 747 N N . TYR A 1 95 ? -19.279 -9.398 16.760 1.00 81.81 95 TYR A N 1
ATOM 748 C CA . TYR A 1 95 ? -20.545 -8.706 16.974 1.00 81.81 95 TYR A CA 1
ATOM 749 C C . TYR A 1 95 ? -20.824 -7.861 15.737 1.00 81.81 95 TYR A C 1
ATOM 751 O O . TYR A 1 95 ? -19.897 -7.444 15.056 1.00 81.81 95 TYR A O 1
ATOM 759 N N . THR A 1 96 ? -22.093 -7.632 15.419 1.00 86.56 96 THR A N 1
ATOM 760 C CA . THR A 1 96 ? -22.492 -6.801 14.274 1.00 86.56 96 THR A CA 1
ATOM 761 C C . THR A 1 96 ? -22.252 -5.318 14.555 1.00 86.56 96 THR A C 1
ATOM 763 O O . THR A 1 96 ? -22.313 -4.898 15.714 1.00 86.56 96 THR A O 1
ATOM 766 N N . PHE A 1 97 ? -22.109 -4.513 13.501 1.00 86.38 97 PHE A N 1
ATOM 767 C CA . PHE A 1 97 ? -21.949 -3.061 13.613 1.00 86.38 97 PHE A CA 1
ATOM 768 C C . PHE A 1 97 ? -23.071 -2.393 14.431 1.00 86.38 97 PHE A C 1
ATOM 770 O O . PHE A 1 97 ? -22.794 -1.570 15.299 1.00 86.38 97 PHE A O 1
ATOM 777 N N . GLU A 1 98 ? -24.328 -2.808 14.249 1.00 85.94 98 GLU A N 1
ATOM 778 C CA . GLU A 1 98 ? -25.478 -2.264 14.993 1.00 85.94 98 GLU A CA 1
ATOM 779 C C . GLU A 1 98 ? -25.350 -2.468 16.512 1.00 85.94 98 GLU A C 1
ATOM 781 O O . GLU A 1 98 ? -25.518 -1.538 17.299 1.00 85.94 98 GLU A O 1
ATOM 786 N N . VAL A 1 99 ? -24.961 -3.674 16.933 1.00 86.62 99 VAL A N 1
ATOM 787 C CA . VAL A 1 99 ? -24.701 -4.005 18.345 1.00 86.62 99 VAL A CA 1
ATOM 788 C C . VAL A 1 99 ? -23.531 -3.185 18.900 1.00 86.62 99 VAL A C 1
ATOM 790 O O . VAL A 1 99 ? -23.564 -2.746 20.052 1.00 86.62 99 VAL A O 1
ATOM 793 N N . PHE A 1 100 ? -22.511 -2.921 18.083 1.00 85.62 100 PHE A N 1
ATOM 794 C CA . PHE A 1 100 ? -21.385 -2.087 18.489 1.00 85.62 100 PHE A CA 1
ATOM 795 C C . PHE A 1 100 ? -21.772 -0.618 18.688 1.00 85.62 100 PHE A C 1
ATOM 797 O O . PHE A 1 100 ? -21.327 -0.008 19.659 1.00 85.62 100 PHE A O 1
ATOM 804 N N . ARG A 1 101 ? -22.670 -0.062 17.863 1.00 86.19 101 ARG A N 1
ATOM 805 C CA . ARG A 1 101 ? -23.176 1.314 18.042 1.00 86.19 101 ARG A CA 1
ATOM 806 C C . ARG A 1 101 ? -23.815 1.535 19.414 1.00 86.19 101 ARG A C 1
ATOM 808 O O . ARG A 1 101 ? -23.645 2.591 20.024 1.00 86.19 101 ARG A O 1
ATOM 815 N N . HIS A 1 102 ? -24.493 0.524 19.954 1.00 84.69 102 HIS A N 1
ATOM 816 C CA . HIS A 1 102 ? -25.017 0.585 21.322 1.00 84.69 102 HIS A CA 1
ATOM 817 C C . HIS A 1 102 ? -23.908 0.656 22.381 1.00 84.69 102 HIS A C 1
ATOM 819 O O . HIS A 1 102 ? -24.088 1.280 23.425 1.00 84.69 102 HIS A O 1
ATOM 825 N N . THR A 1 103 ? -22.741 0.071 22.107 1.00 81.12 103 THR A N 1
ATOM 826 C CA . THR A 1 103 ? -21.561 0.160 22.980 1.00 81.12 103 THR A CA 1
ATOM 827 C C . THR A 1 103 ? -20.910 1.543 22.885 1.00 81.12 103 THR A C 1
ATOM 829 O O . THR A 1 103 ? -20.543 2.116 23.911 1.00 81.12 103 THR A O 1
ATOM 832 N N . LEU A 1 104 ? -20.860 2.121 21.680 1.00 81.44 104 LEU A N 1
ATOM 833 C CA . LEU A 1 104 ? -20.366 3.481 21.425 1.00 81.44 104 LEU A CA 1
ATOM 834 C C . LEU A 1 104 ? -21.276 4.587 21.981 1.00 81.44 104 LEU A C 1
ATOM 836 O O . LEU A 1 104 ? -20.836 5.720 22.167 1.00 81.44 104 LEU A O 1
ATOM 840 N N . SER A 1 105 ? -22.525 4.258 22.326 1.00 82.69 105 SER A N 1
ATOM 841 C CA . SER A 1 105 ? -23.416 5.171 23.056 1.00 82.69 105 SER A CA 1
ATOM 842 C C . SER A 1 105 ? -22.866 5.526 24.447 1.00 82.69 105 SER A C 1
ATOM 844 O O . SER A 1 105 ? -23.272 6.521 25.045 1.00 82.69 105 SER A O 1
ATOM 846 N N . ASN A 1 106 ? -21.932 4.730 24.980 1.00 85.25 106 ASN A N 1
ATOM 847 C CA . ASN A 1 106 ? -21.214 5.055 26.202 1.00 85.25 106 ASN A CA 1
ATOM 848 C C . ASN A 1 106 ? -19.967 5.898 25.898 1.00 85.25 106 ASN A C 1
ATOM 850 O O . ASN A 1 106 ? -18.906 5.366 25.570 1.00 85.25 106 ASN A O 1
ATOM 854 N N . GLU A 1 107 ? -20.072 7.210 26.126 1.00 83.62 107 GLU A N 1
ATOM 855 C CA . GLU A 1 107 ? -18.999 8.181 25.866 1.00 83.62 107 GLU A CA 1
ATOM 856 C C . GLU A 1 107 ? -17.653 7.833 26.514 1.00 83.62 107 GLU A C 1
ATOM 858 O O . GLU A 1 107 ? -16.603 8.207 25.993 1.00 83.62 107 GLU A O 1
ATOM 863 N N . LYS A 1 108 ? -17.652 7.128 27.654 1.00 84.19 108 LYS A N 1
ATOM 864 C CA . LYS A 1 108 ? -16.402 6.744 28.327 1.00 84.19 108 LYS A CA 1
ATOM 865 C C . LYS A 1 108 ? -15.619 5.726 27.507 1.00 84.19 108 LYS A C 1
ATOM 867 O O . LYS A 1 108 ? -14.416 5.889 27.347 1.00 84.19 108 LYS A O 1
ATOM 872 N N . ILE A 1 109 ? -16.313 4.721 26.974 1.00 82.44 109 ILE A N 1
ATOM 873 C CA . ILE A 1 109 ? -15.707 3.653 26.172 1.00 82.44 109 ILE A CA 1
ATOM 874 C C . ILE A 1 109 ? -15.218 4.234 24.846 1.00 82.44 109 ILE A C 1
ATOM 876 O O . ILE A 1 109 ? -14.078 4.001 24.459 1.00 82.44 109 ILE A O 1
ATOM 880 N N . THR A 1 110 ? -16.041 5.058 24.197 1.00 83.00 110 THR A N 1
ATOM 881 C CA . THR A 1 110 ? -15.687 5.717 22.933 1.00 83.00 110 THR A CA 1
ATOM 882 C C . THR A 1 110 ? -14.453 6.599 23.095 1.00 83.00 110 THR A C 1
ATOM 884 O O . THR A 1 110 ? -13.525 6.510 22.298 1.00 83.00 110 THR A O 1
ATOM 887 N N . ARG A 1 111 ? -14.377 7.395 24.169 1.00 85.00 111 ARG A N 1
ATOM 888 C CA . ARG A 1 111 ? -13.201 8.229 24.448 1.00 85.00 111 ARG A CA 1
ATOM 889 C C . ARG A 1 111 ? -11.948 7.393 24.702 1.00 85.00 111 ARG A C 1
ATOM 891 O O . ARG A 1 111 ? -10.889 7.747 24.204 1.00 85.00 111 ARG A O 1
ATOM 898 N N . GLU A 1 112 ? -12.055 6.300 25.455 1.00 84.94 112 GLU A N 1
ATOM 899 C CA . GLU A 1 112 ? -10.923 5.395 25.692 1.00 84.94 112 GLU A CA 1
ATOM 900 C C . GLU A 1 112 ? -10.422 4.755 24.388 1.00 84.94 112 GLU A C 1
ATOM 902 O O . GLU A 1 112 ? -9.213 4.717 24.164 1.00 84.94 112 GLU A O 1
ATOM 907 N N . MET A 1 113 ? -11.330 4.323 23.503 1.00 82.75 113 MET A N 1
ATOM 908 C CA . MET A 1 113 ? -10.978 3.775 22.189 1.00 82.75 113 MET A CA 1
ATOM 909 C C . MET A 1 113 ? -10.319 4.817 21.278 1.00 82.75 113 MET A C 1
ATOM 911 O O . MET A 1 113 ? -9.284 4.528 20.682 1.00 82.75 113 MET A O 1
ATOM 915 N N . VAL A 1 114 ? -10.879 6.029 21.197 1.00 85.81 114 VAL A N 1
ATOM 916 C CA . VAL A 1 114 ? -10.309 7.124 20.394 1.00 85.81 114 VAL A CA 1
ATOM 917 C C . VAL A 1 114 ? -8.926 7.500 20.915 1.00 85.81 114 VAL A C 1
ATOM 919 O O . VAL A 1 114 ? -7.988 7.563 20.136 1.00 85.81 114 VAL A O 1
ATOM 922 N N . MET A 1 115 ? -8.752 7.641 22.233 1.00 86.00 115 MET A N 1
ATOM 923 C CA . MET A 1 115 ? -7.439 7.925 22.821 1.00 86.00 115 MET A CA 1
ATOM 924 C C . MET A 1 115 ? -6.422 6.801 22.578 1.00 86.00 115 MET A C 1
ATOM 926 O O . MET A 1 115 ? -5.226 7.069 22.478 1.00 86.00 115 MET A O 1
ATOM 930 N N . ALA A 1 116 ? -6.859 5.539 22.539 1.00 85.88 116 ALA A N 1
ATOM 931 C CA . ALA A 1 116 ? -5.984 4.422 22.195 1.00 85.88 116 ALA A CA 1
ATOM 932 C C . ALA A 1 116 ? -5.537 4.506 20.729 1.00 85.88 116 ALA A C 1
ATOM 934 O O . ALA A 1 116 ? -4.343 4.394 20.459 1.00 85.88 116 ALA A O 1
ATOM 935 N N . LEU A 1 117 ? -6.476 4.789 19.822 1.00 84.69 117 LEU A N 1
ATOM 936 C CA . LEU A 1 117 ? -6.208 4.967 18.397 1.00 84.69 117 LEU A CA 1
ATOM 937 C C . LEU A 1 117 ? -5.296 6.175 18.142 1.00 84.69 117 LEU A C 1
ATOM 939 O O . LEU A 1 117 ? -4.323 6.049 17.415 1.00 84.69 117 LEU A O 1
ATOM 943 N N . GLU A 1 118 ? -5.540 7.315 18.790 1.00 86.38 118 GLU A N 1
ATOM 944 C CA . GLU A 1 118 ? -4.697 8.518 18.69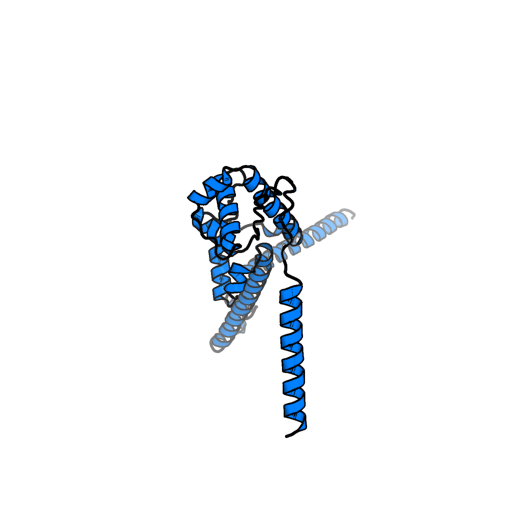9 1.00 86.38 118 GLU A CA 1
ATOM 945 C C . GLU A 1 118 ? -3.256 8.263 19.151 1.00 86.38 118 GLU A C 1
ATOM 947 O O . GLU A 1 118 ? -2.310 8.767 18.552 1.00 86.38 118 GLU A O 1
ATOM 952 N N . ARG A 1 119 ? -3.063 7.483 20.221 1.00 86.81 119 ARG A N 1
ATOM 953 C CA . ARG A 1 119 ? -1.715 7.125 20.684 1.00 86.81 119 ARG A CA 1
ATOM 954 C C . ARG A 1 119 ? -0.992 6.258 19.670 1.00 86.81 119 ARG A C 1
ATOM 956 O O . ARG A 1 119 ? 0.196 6.463 19.451 1.00 86.81 119 ARG A O 1
ATOM 963 N N . GLU A 1 120 ? -1.693 5.293 19.088 1.00 84.25 120 GLU A N 1
ATOM 964 C CA . GLU A 1 120 ? -1.131 4.419 18.069 1.00 84.25 120 GLU A CA 1
ATOM 965 C C . GLU A 1 120 ? -0.775 5.210 16.806 1.00 84.25 120 GLU A C 1
ATOM 967 O O . GLU A 1 120 ? 0.368 5.174 16.359 1.00 84.25 120 GLU A O 1
ATOM 972 N N . THR A 1 121 ? -1.705 6.012 16.282 1.00 83.56 121 THR A N 1
ATOM 973 C CA . THR A 1 121 ? -1.467 6.827 15.084 1.00 83.56 121 THR A CA 1
ATOM 974 C C . THR A 1 121 ? -0.369 7.863 15.301 1.00 83.56 121 THR A C 1
ATOM 976 O O . THR A 1 121 ? 0.422 8.095 14.391 1.00 83.56 121 THR A O 1
ATOM 979 N N . ALA A 1 122 ? -0.243 8.435 16.503 1.00 86.31 122 ALA A N 1
ATOM 980 C CA . ALA A 1 122 ? 0.858 9.336 16.842 1.00 86.31 122 ALA A CA 1
ATOM 981 C C . ALA A 1 122 ? 2.232 8.647 16.802 1.00 86.31 122 ALA A C 1
ATOM 983 O O . ALA A 1 122 ? 3.227 9.295 16.473 1.00 86.31 122 ALA A O 1
ATOM 984 N N . VAL A 1 123 ? 2.302 7.352 17.126 1.00 86.31 123 VAL A N 1
ATOM 985 C CA . VAL A 1 123 ? 3.525 6.551 16.978 1.00 86.31 123 VAL A CA 1
ATOM 986 C C . VAL A 1 123 ? 3.776 6.247 15.500 1.00 86.31 123 VAL A C 1
ATOM 988 O O . VAL A 1 123 ? 4.876 6.498 15.016 1.00 86.31 123 VAL A O 1
ATOM 991 N N . LEU A 1 124 ? 2.756 5.806 14.757 1.00 82.62 124 LEU A N 1
ATOM 992 C CA . LEU A 1 124 ? 2.876 5.498 13.323 1.00 82.62 124 LEU A CA 1
ATOM 993 C C . LEU A 1 124 ? 3.271 6.717 12.479 1.00 82.62 124 LEU A C 1
ATOM 995 O O . LEU A 1 124 ? 4.058 6.602 11.540 1.00 82.62 124 LEU A O 1
ATOM 999 N N . ALA A 1 125 ? 2.795 7.908 12.845 1.00 84.50 125 ALA A N 1
ATOM 1000 C CA . ALA A 1 125 ? 3.145 9.161 12.181 1.00 84.50 125 ALA A CA 1
ATOM 1001 C C . ALA A 1 125 ? 4.656 9.462 12.214 1.00 84.50 125 ALA A C 1
ATOM 1003 O O . ALA A 1 125 ? 5.152 10.202 11.369 1.00 84.50 125 ALA A O 1
ATOM 1004 N N . GLN A 1 126 ? 5.408 8.879 13.155 1.00 85.44 126 GLN A N 1
ATOM 1005 C CA . GLN A 1 126 ? 6.866 9.029 13.220 1.00 85.44 126 GLN A CA 1
ATOM 1006 C C . GLN A 1 126 ? 7.584 8.274 12.096 1.00 85.44 126 GLN A C 1
ATOM 1008 O O . GLN A 1 126 ? 8.675 8.676 11.693 1.00 85.44 126 GLN A O 1
ATOM 1013 N N . PHE A 1 127 ? 6.977 7.197 11.594 1.00 81.31 127 PHE A N 1
ATOM 1014 C CA . PHE A 1 127 ? 7.531 6.350 10.537 1.00 81.31 127 PHE A CA 1
ATOM 1015 C C . PHE A 1 127 ? 7.066 6.767 9.139 1.00 81.31 127 PHE A C 1
ATOM 1017 O O . PHE A 1 127 ? 7.635 6.328 8.141 1.00 81.31 127 PHE A O 1
ATOM 1024 N N . GLN A 1 128 ? 6.071 7.652 9.044 1.00 76.69 128 GLN A N 1
ATOM 1025 C CA . GLN A 1 128 ? 5.641 8.200 7.765 1.00 76.69 128 GLN A CA 1
ATOM 1026 C C . GLN A 1 128 ? 6.740 9.079 7.160 1.00 76.69 128 GLN A C 1
ATOM 1028 O O . GLN A 1 128 ? 7.161 10.095 7.722 1.00 76.69 128 GLN A O 1
ATOM 1033 N N . LYS A 1 129 ? 7.195 8.699 5.964 1.00 72.69 129 LYS A N 1
ATOM 1034 C CA . LYS A 1 129 ? 8.083 9.532 5.154 1.00 72.69 129 LYS A CA 1
ATOM 1035 C C . LYS A 1 129 ? 7.334 10.821 4.813 1.00 72.69 129 LYS A C 1
ATOM 1037 O O . LYS A 1 129 ? 6.283 10.771 4.181 1.00 72.69 129 LYS A O 1
ATOM 1042 N N . LYS A 1 130 ? 7.875 11.976 5.214 1.00 67.62 130 LYS A N 1
ATOM 1043 C CA . LYS A 1 130 ? 7.366 13.278 4.763 1.00 67.62 130 LYS A CA 1
ATOM 1044 C C . LYS A 1 130 ? 7.501 13.324 3.242 1.00 67.62 130 LYS A C 1
ATOM 1046 O O . LYS A 1 130 ? 8.621 13.426 2.739 1.00 67.62 130 LYS A O 1
ATOM 1051 N N . GLN A 1 131 ? 6.394 13.174 2.522 1.00 55.41 131 GLN A N 1
ATOM 1052 C CA . GLN A 1 131 ? 6.383 13.380 1.079 1.00 55.41 131 GLN A CA 1
ATOM 1053 C C . GLN A 1 131 ? 6.804 14.829 0.802 1.00 55.41 131 GLN A C 1
ATOM 1055 O O . GLN A 1 131 ? 6.374 15.749 1.501 1.00 55.41 131 GLN A O 1
ATOM 1060 N N . LYS A 1 132 ? 7.707 15.023 -0.163 1.00 48.25 132 LYS A N 1
ATOM 1061 C CA . LYS A 1 132 ? 7.967 16.351 -0.724 1.00 48.25 132 LYS A CA 1
ATOM 1062 C C . LYS A 1 132 ? 6.781 16.685 -1.626 1.00 48.25 132 LYS A C 1
ATOM 1064 O O . LYS A 1 132 ? 6.339 15.823 -2.378 1.00 48.25 132 LYS A O 1
ATOM 1069 N N . GLU A 1 133 ? 6.277 17.911 -1.528 1.00 46.62 133 GLU A N 1
ATOM 1070 C CA . GLU A 1 133 ? 5.082 18.383 -2.248 1.00 46.62 133 GLU A CA 1
ATOM 1071 C C . GLU A 1 133 ? 5.208 18.271 -3.784 1.00 46.62 133 GLU A C 1
ATOM 1073 O O . GLU A 1 133 ? 4.193 18.216 -4.473 1.00 46.62 133 GLU A O 1
ATOM 1078 N N . ASP A 1 134 ? 6.429 18.136 -4.312 1.00 41.91 134 ASP A N 1
ATOM 1079 C CA . ASP A 1 134 ? 6.710 18.049 -5.752 1.00 41.91 134 ASP A CA 1
ATOM 1080 C C . ASP A 1 134 ? 6.238 16.743 -6.428 1.00 41.91 134 ASP A C 1
ATOM 1082 O O . ASP A 1 134 ? 6.070 16.727 -7.645 1.00 41.91 134 ASP A O 1
ATOM 1086 N N . ASP A 1 135 ? 5.981 15.660 -5.681 1.00 44.88 135 ASP A N 1
ATOM 1087 C CA . ASP A 1 135 ? 5.534 14.371 -6.256 1.00 44.88 135 ASP A CA 1
ATOM 1088 C C . ASP A 1 135 ? 3.999 14.293 -6.463 1.00 44.88 135 ASP A C 1
ATOM 1090 O O . ASP A 1 135 ? 3.481 13.278 -6.924 1.00 44.88 135 ASP A O 1
ATOM 1094 N N . ILE A 1 136 ? 3.253 15.356 -6.126 1.00 46.06 136 ILE A N 1
ATOM 1095 C CA . ILE A 1 136 ? 1.779 15.436 -6.258 1.00 46.06 136 ILE A CA 1
ATOM 1096 C C . ILE A 1 136 ? 1.367 16.156 -7.562 1.00 46.06 136 ILE A C 1
ATOM 1098 O O . ILE A 1 136 ? 0.183 16.318 -7.864 1.00 46.06 136 ILE A O 1
ATOM 1102 N N . ALA A 1 137 ? 2.329 16.594 -8.378 1.00 35.34 137 ALA A N 1
ATOM 1103 C CA . ALA A 1 137 ? 2.033 17.239 -9.649 1.00 35.34 137 ALA A CA 1
ATOM 1104 C C . ALA A 1 137 ? 1.580 16.200 -10.693 1.00 35.34 137 ALA A C 1
ATOM 1106 O O . ALA A 1 137 ? 2.390 15.507 -11.298 1.00 35.34 137 ALA A O 1
ATOM 1107 N N . ASN A 1 138 ? 0.267 16.171 -10.935 1.00 40.56 138 ASN A N 1
ATOM 1108 C CA . ASN A 1 138 ? -0.428 15.518 -12.049 1.00 40.56 138 ASN A CA 1
ATOM 1109 C C . ASN A 1 138 ? -0.647 14.005 -11.947 1.00 40.56 138 ASN A C 1
ATOM 1111 O O . ASN A 1 138 ? -0.020 13.210 -12.640 1.00 40.56 138 ASN A O 1
ATOM 1115 N N . HIS A 1 139 ? -1.700 13.623 -11.229 1.00 43.03 139 HIS A N 1
ATOM 1116 C CA . HIS A 1 139 ? -2.539 12.530 -11.704 1.00 43.03 139 HIS A CA 1
ATOM 1117 C C . HIS A 1 139 ? -3.976 12.740 -11.202 1.00 43.03 139 HIS A C 1
ATOM 1119 O O . HIS A 1 139 ? -4.244 12.607 -10.010 1.00 43.03 139 HIS A O 1
ATOM 1125 N N . ASP A 1 140 ? -4.905 13.059 -12.114 1.00 40.69 140 ASP A N 1
ATOM 1126 C CA . ASP A 1 140 ? -6.365 12.974 -11.912 1.00 40.69 140 ASP A CA 1
ATOM 1127 C C . ASP A 1 140 ? -6.769 11.494 -11.750 1.00 40.69 140 ASP A C 1
ATOM 1129 O O . ASP A 1 140 ? -7.469 10.900 -12.571 1.00 40.69 140 ASP A O 1
ATOM 1133 N N . VAL A 1 141 ? -6.238 10.840 -10.721 1.00 52.25 141 VAL A N 1
ATOM 1134 C CA . VAL A 1 141 ? -6.494 9.436 -10.423 1.00 52.25 141 VAL A CA 1
ATOM 1135 C C . VAL A 1 141 ? -7.502 9.423 -9.300 1.00 52.25 141 VAL A C 1
ATOM 1137 O O . VAL A 1 141 ? -7.221 9.837 -8.177 1.00 52.25 141 VAL A O 1
ATOM 1140 N N . THR A 1 142 ? -8.705 8.952 -9.622 1.00 55.97 142 THR A N 1
ATOM 1141 C CA . THR A 1 142 ? -9.688 8.539 -8.622 1.00 55.97 142 THR A CA 1
ATOM 1142 C C . THR A 1 142 ? -8.970 7.747 -7.532 1.00 55.97 142 THR A C 1
ATOM 1144 O O . THR A 1 142 ? -8.291 6.779 -7.883 1.00 55.97 142 THR A O 1
ATOM 1147 N N . PRO A 1 143 ? -9.077 8.138 -6.249 1.00 65.38 143 PRO A N 1
ATOM 1148 C CA . PRO A 1 143 ? -8.345 7.475 -5.181 1.00 65.38 143 PRO A CA 1
ATOM 1149 C C . PRO A 1 143 ? -8.696 5.986 -5.188 1.00 65.38 143 PRO A C 1
ATOM 1151 O O . PRO A 1 143 ? -9.841 5.606 -4.938 1.00 65.38 143 PRO A O 1
ATOM 1154 N N . GLY A 1 144 ? -7.718 5.155 -5.555 1.00 74.00 144 GLY A N 1
ATOM 1155 C CA . GLY A 1 144 ? -7.882 3.708 -5.606 1.00 74.00 144 GLY A CA 1
ATOM 1156 C C . GLY A 1 144 ? -8.170 3.154 -4.214 1.00 74.00 144 GLY A C 1
ATOM 1157 O O . GLY A 1 144 ? -7.712 3.704 -3.210 1.00 74.00 144 GLY A O 1
ATOM 1158 N N . MET A 1 145 ? -8.940 2.070 -4.142 1.00 85.56 145 MET A N 1
ATOM 1159 C CA . MET A 1 145 ? -9.189 1.397 -2.868 1.00 85.56 145 MET A CA 1
ATOM 1160 C C . MET A 1 145 ? -7.920 0.689 -2.395 1.00 85.56 145 MET A C 1
ATOM 1162 O O . MET A 1 145 ? -7.253 -0.004 -3.171 1.00 85.56 145 MET A O 1
ATOM 1166 N N . ILE A 1 146 ? -7.614 0.802 -1.101 1.00 88.94 146 ILE A N 1
ATOM 1167 C CA . ILE A 1 146 ? -6.459 0.118 -0.503 1.00 88.94 146 ILE A CA 1
ATOM 1168 C C . ILE A 1 146 ? -6.617 -1.399 -0.655 1.00 88.94 146 ILE A C 1
ATOM 1170 O O . ILE A 1 146 ? -5.637 -2.104 -0.901 1.00 88.94 146 ILE A O 1
ATOM 1174 N N . GLY A 1 147 ? -7.854 -1.904 -0.603 1.00 87.62 147 GLY A N 1
ATOM 1175 C CA . GLY A 1 147 ? -8.147 -3.315 -0.856 1.00 87.62 147 GLY A CA 1
ATOM 1176 C C . GLY A 1 147 ? -7.676 -3.832 -2.220 1.00 87.62 147 GLY A C 1
ATOM 1177 O O . GLY A 1 147 ? -7.124 -4.930 -2.289 1.00 87.62 147 GLY A O 1
ATOM 1178 N N . GLU A 1 148 ? -7.838 -3.057 -3.294 1.00 90.00 148 GLU A N 1
ATOM 1179 C CA . GLU A 1 148 ? -7.410 -3.459 -4.645 1.00 90.00 148 GLU A CA 1
ATOM 1180 C C . GLU A 1 148 ? -5.883 -3.461 -4.777 1.00 90.00 148 GLU A C 1
ATOM 1182 O O . GLU A 1 148 ? -5.293 -4.370 -5.374 1.00 90.00 148 GLU A O 1
ATOM 1187 N N . LEU A 1 149 ? -5.231 -2.473 -4.162 1.00 89.94 149 LEU A N 1
ATOM 1188 C CA . LEU A 1 149 ? -3.778 -2.363 -4.139 1.00 89.94 149 LEU A CA 1
ATOM 1189 C C . LEU A 1 149 ? -3.147 -3.541 -3.388 1.00 89.94 149 LEU A C 1
ATOM 1191 O O . LEU A 1 149 ? -2.257 -4.214 -3.908 1.00 89.94 149 LEU A O 1
ATOM 1195 N N . VAL A 1 150 ? -3.655 -3.842 -2.194 1.00 91.00 150 VAL A N 1
ATOM 1196 C CA . VAL A 1 150 ? -3.179 -4.962 -1.372 1.00 91.00 150 VAL A CA 1
ATOM 1197 C C . VAL A 1 150 ? -3.442 -6.295 -2.069 1.00 91.00 150 VAL A C 1
ATOM 1199 O O . VAL A 1 150 ? -2.559 -7.149 -2.095 1.00 91.00 150 VAL A O 1
ATOM 1202 N N . ALA A 1 151 ? -4.606 -6.470 -2.704 1.00 91.25 151 ALA A N 1
ATOM 1203 C CA . ALA A 1 151 ? -4.891 -7.665 -3.497 1.00 91.25 151 ALA A CA 1
ATOM 1204 C C . ALA A 1 151 ? -3.879 -7.849 -4.640 1.00 91.25 151 ALA A C 1
ATOM 1206 O O . ALA A 1 151 ? -3.394 -8.957 -4.865 1.00 91.25 151 ALA A O 1
ATOM 1207 N N . THR A 1 152 ? -3.505 -6.763 -5.319 1.00 91.56 152 THR A N 1
ATOM 1208 C CA . THR A 1 152 ? -2.481 -6.791 -6.374 1.00 91.56 152 THR A CA 1
ATOM 1209 C C . THR A 1 152 ? -1.112 -7.196 -5.822 1.00 91.56 152 THR A C 1
ATOM 1211 O O . THR A 1 152 ? -0.432 -8.027 -6.424 1.00 91.56 152 THR A O 1
ATOM 1214 N N . LEU A 1 153 ? -0.721 -6.674 -4.654 1.00 90.75 153 LEU A N 1
ATOM 1215 C CA . LEU A 1 153 ? 0.531 -7.049 -3.987 1.00 90.75 153 LEU A CA 1
ATOM 1216 C C . LEU A 1 153 ? 0.546 -8.528 -3.569 1.00 90.75 153 LEU A C 1
ATOM 1218 O O . LEU A 1 153 ? 1.551 -9.210 -3.768 1.00 90.75 153 LEU A O 1
ATOM 1222 N N . ILE A 1 154 ? -0.573 -9.050 -3.057 1.00 93.25 154 ILE A N 1
ATOM 1223 C CA . ILE A 1 154 ? -0.715 -10.476 -2.717 1.00 93.25 154 ILE A CA 1
ATOM 1224 C C . ILE A 1 154 ? -0.560 -11.339 -3.974 1.00 93.25 154 ILE A C 1
ATOM 1226 O O . ILE A 1 154 ? 0.203 -12.304 -3.979 1.00 93.25 154 ILE A O 1
ATOM 1230 N N . MET A 1 155 ? -1.206 -10.957 -5.079 1.00 90.88 155 MET A N 1
ATOM 1231 C CA . MET A 1 155 ? -1.063 -11.656 -6.362 1.00 90.88 155 MET A CA 1
ATOM 1232 C C . MET A 1 155 ? 0.369 -11.597 -6.917 1.00 90.88 155 MET A C 1
ATOM 1234 O O . MET A 1 155 ? 0.791 -12.516 -7.618 1.00 90.88 155 MET A O 1
ATOM 1238 N N . ALA A 1 156 ? 1.136 -10.554 -6.585 1.00 88.38 156 ALA A N 1
ATOM 1239 C CA . ALA A 1 156 ? 2.551 -10.426 -6.934 1.00 88.38 156 ALA A CA 1
ATOM 1240 C C . ALA A 1 156 ? 3.494 -11.278 -6.054 1.00 88.38 156 ALA A C 1
ATOM 1242 O O . ALA A 1 156 ? 4.694 -11.361 -6.346 1.00 88.38 156 ALA A O 1
ATOM 1243 N N . GLY A 1 157 ? 2.962 -11.927 -5.011 1.00 89.31 157 GLY A N 1
ATOM 1244 C CA . GLY A 1 157 ? 3.686 -12.844 -4.130 1.00 89.31 157 GLY A CA 1
ATOM 1245 C C . GLY A 1 157 ? 3.907 -12.343 -2.701 1.00 89.31 157 GLY A C 1
ATOM 1246 O O . GLY A 1 157 ? 4.709 -12.944 -1.989 1.00 89.31 157 GLY A O 1
ATOM 1247 N N . LEU A 1 158 ? 3.242 -11.262 -2.274 1.00 91.69 158 LEU A N 1
ATOM 1248 C CA . LEU A 1 158 ? 3.228 -10.864 -0.864 1.00 91.69 158 LEU A CA 1
ATOM 1249 C C . LEU A 1 158 ? 2.411 -11.879 -0.048 1.00 91.69 158 LEU A C 1
ATOM 1251 O O . LEU A 1 158 ? 1.338 -12.304 -0.478 1.00 91.69 158 LEU A O 1
ATOM 1255 N N . ASP A 1 159 ? 2.905 -12.262 1.130 1.00 93.62 159 ASP A N 1
ATOM 1256 C CA . ASP A 1 159 ? 2.166 -13.167 2.011 1.00 93.62 159 ASP A CA 1
ATOM 1257 C C . ASP A 1 159 ? 0.845 -12.528 2.466 1.00 93.62 159 ASP A C 1
ATOM 1259 O O . ASP A 1 159 ? 0.818 -11.400 2.958 1.00 93.62 159 ASP A O 1
ATOM 1263 N N . ALA A 1 160 ? -0.260 -13.256 2.294 1.00 91.94 160 ALA A N 1
ATOM 1264 C CA . ALA A 1 160 ? -1.599 -12.746 2.569 1.00 91.94 160 ALA A CA 1
ATOM 1265 C C . ALA A 1 160 ? -1.852 -12.560 4.069 1.00 91.94 160 ALA A C 1
ATOM 1267 O O . ALA A 1 160 ? -2.558 -11.627 4.453 1.00 91.94 160 ALA A O 1
ATOM 1268 N N . HIS A 1 161 ? -1.284 -13.431 4.907 1.00 91.88 161 HIS A N 1
ATOM 1269 C CA . HIS A 1 161 ? -1.424 -13.325 6.356 1.00 91.88 161 HIS A CA 1
ATOM 1270 C C . HIS A 1 161 ? -0.695 -12.078 6.862 1.00 91.88 161 HIS A C 1
ATOM 1272 O O . HIS A 1 161 ? -1.318 -11.219 7.487 1.00 91.88 161 HIS A O 1
ATOM 1278 N N . TYR A 1 162 ? 0.567 -11.898 6.463 1.00 92.00 162 TYR A N 1
ATOM 1279 C CA . TYR A 1 162 ? 1.313 -10.674 6.739 1.00 92.00 162 TYR A CA 1
ATOM 1280 C C . TYR A 1 162 ? 0.590 -9.420 6.219 1.00 92.00 162 TYR A C 1
ATOM 1282 O O . TYR A 1 162 ? 0.360 -8.480 6.979 1.00 92.00 162 TYR A O 1
ATOM 1290 N N . ALA A 1 163 ? 0.171 -9.411 4.948 1.00 90.50 163 ALA A N 1
ATOM 1291 C CA . ALA A 1 163 ? -0.430 -8.240 4.309 1.00 90.50 163 ALA A CA 1
ATOM 1292 C C . ALA A 1 163 ? -1.740 -7.781 4.964 1.00 90.50 163 ALA A C 1
ATOM 1294 O O . ALA A 1 163 ? -2.057 -6.595 4.932 1.00 90.50 163 ALA A O 1
ATOM 1295 N N . LEU A 1 164 ? -2.528 -8.700 5.522 1.00 89.44 164 LEU A N 1
ATOM 1296 C CA . LEU A 1 164 ? -3.820 -8.368 6.115 1.00 89.44 164 LEU A CA 1
ATOM 1297 C C . LEU A 1 164 ? -3.712 -8.116 7.624 1.00 89.44 164 LEU A C 1
ATOM 1299 O O . LEU 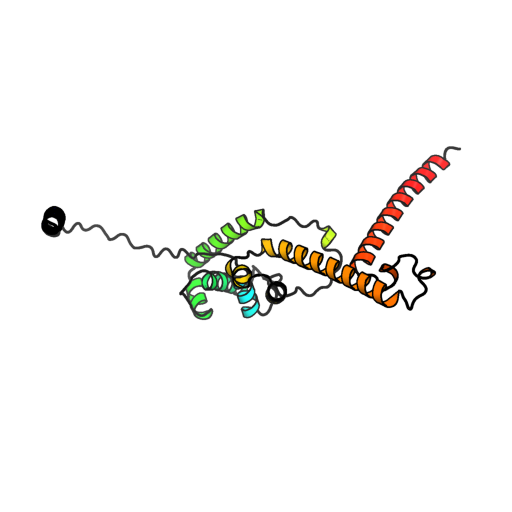A 1 164 ? -4.306 -7.157 8.121 1.00 89.44 164 LEU A O 1
ATOM 1303 N N . GLU A 1 165 ? -2.974 -8.951 8.352 1.00 88.31 165 GLU A N 1
ATOM 1304 C CA . GLU A 1 165 ? -3.009 -8.984 9.820 1.00 88.31 165 GLU A CA 1
ATOM 1305 C C . GLU A 1 165 ? -1.837 -8.245 10.476 1.00 88.31 165 GLU A C 1
ATOM 1307 O O . GLU A 1 165 ? -1.992 -7.652 11.547 1.00 88.31 165 GLU A O 1
ATOM 1312 N N . GLU A 1 166 ? -0.663 -8.249 9.849 1.00 87.25 166 GLU A N 1
ATOM 1313 C CA . GLU A 1 166 ? 0.549 -7.695 10.457 1.00 87.25 166 GLU A CA 1
ATOM 1314 C C . GLU A 1 166 ? 0.924 -6.330 9.885 1.00 87.25 166 GLU A C 1
ATOM 1316 O O . GLU A 1 166 ? 1.342 -5.461 10.655 1.00 87.25 166 GLU A O 1
ATOM 1321 N N . MET A 1 167 ? 0.727 -6.142 8.579 1.00 88.62 167 MET A N 1
ATOM 1322 C CA . MET A 1 167 ? 1.141 -4.957 7.836 1.00 88.62 167 MET A CA 1
ATOM 1323 C C . MET A 1 167 ? 0.420 -3.692 8.309 1.00 88.62 167 MET A C 1
ATOM 1325 O O . MET A 1 167 ? -0.801 -3.671 8.512 1.00 88.62 167 MET A O 1
ATOM 1329 N N . GLU A 1 168 ? 1.200 -2.622 8.447 1.00 86.94 168 GLU A N 1
ATOM 1330 C CA . GLU A 1 168 ? 0.734 -1.291 8.818 1.00 86.94 168 GLU A CA 1
ATOM 1331 C C . GLU A 1 168 ? 0.584 -0.405 7.572 1.00 86.94 168 GLU A C 1
ATOM 1333 O O . GLU A 1 168 ? 1.220 -0.613 6.536 1.00 86.94 168 GLU A O 1
ATOM 1338 N N . LEU A 1 169 ? -0.261 0.626 7.664 1.00 85.44 169 LEU A N 1
ATOM 1339 C CA . LEU A 1 169 ? -0.522 1.546 6.548 1.00 85.44 169 LEU A CA 1
ATOM 1340 C C . LEU A 1 169 ? 0.737 2.309 6.095 1.00 85.44 169 LEU A C 1
ATOM 1342 O O . LEU A 1 169 ? 0.864 2.643 4.919 1.00 85.44 169 LEU A O 1
ATOM 1346 N N . CYS A 1 170 ? 1.673 2.582 7.007 1.00 85.44 170 CYS A N 1
ATOM 1347 C CA . CYS A 1 170 ? 2.919 3.288 6.698 1.00 85.44 170 CYS A CA 1
ATOM 1348 C C . CYS A 1 170 ? 3.915 2.460 5.878 1.00 85.44 170 CYS A C 1
ATOM 1350 O O . CYS A 1 170 ? 4.782 3.048 5.233 1.00 85.44 170 CYS A O 1
ATOM 1352 N N . ASP A 1 171 ? 3.778 1.133 5.869 1.00 86.69 171 ASP A N 1
ATOM 1353 C CA . ASP A 1 171 ? 4.690 0.239 5.151 1.00 86.69 171 ASP A CA 1
ATOM 1354 C C . ASP A 1 171 ? 4.274 0.041 3.690 1.00 86.69 171 ASP A C 1
ATOM 1356 O O . ASP A 1 171 ? 5.101 -0.308 2.847 1.00 86.69 171 ASP A O 1
ATOM 1360 N N . LEU A 1 172 ? 3.005 0.305 3.357 1.00 87.81 172 LEU A N 1
ATOM 1361 C CA . LEU A 1 172 ? 2.477 0.148 2.000 1.00 87.81 172 LEU A CA 1
ATOM 1362 C C . LEU A 1 172 ? 3.305 0.862 0.917 1.00 87.81 172 LEU A C 1
ATOM 1364 O O . LEU A 1 172 ? 3.616 0.211 -0.083 1.00 87.81 172 LEU A O 1
ATOM 1368 N N . PRO A 1 173 ? 3.724 2.133 1.085 1.00 88.69 173 PRO A N 1
ATOM 1369 C CA . PRO A 1 173 ? 4.565 2.818 0.104 1.00 88.69 173 PRO A CA 1
ATOM 1370 C C . PRO A 1 173 ? 5.859 2.064 -0.225 1.00 88.69 173 PRO A C 1
ATOM 1372 O O . PRO A 1 173 ? 6.271 2.029 -1.378 1.00 88.69 173 PRO A O 1
ATOM 1375 N N . ILE A 1 174 ? 6.472 1.393 0.756 1.00 89.88 174 ILE A N 1
ATOM 1376 C CA . ILE A 1 174 ? 7.721 0.643 0.557 1.00 89.88 174 ILE A CA 1
ATOM 1377 C C . ILE A 1 174 ? 7.494 -0.527 -0.409 1.00 89.88 174 ILE A C 1
ATOM 1379 O O . ILE A 1 174 ? 8.301 -0.767 -1.312 1.00 89.88 174 ILE A O 1
ATOM 1383 N N . TYR A 1 175 ? 6.384 -1.248 -0.236 1.00 89.75 175 TYR A N 1
ATOM 1384 C CA . TYR A 1 175 ? 6.025 -2.370 -1.102 1.00 89.75 175 TYR A CA 1
ATOM 1385 C C . TYR A 1 175 ? 5.588 -1.915 -2.493 1.00 89.75 175 TYR A C 1
ATOM 1387 O O . TYR A 1 175 ? 5.926 -2.580 -3.474 1.00 89.75 175 TYR A O 1
ATOM 1395 N N . ILE A 1 176 ? 4.892 -0.781 -2.590 1.00 90.19 176 ILE A N 1
ATOM 1396 C CA . ILE A 1 176 ? 4.509 -0.174 -3.870 1.00 90.19 176 ILE A CA 1
ATOM 1397 C C . ILE A 1 176 ? 5.765 0.204 -4.661 1.00 90.19 176 ILE A C 1
ATOM 1399 O O . ILE A 1 176 ? 5.931 -0.273 -5.781 1.00 90.19 176 ILE A O 1
ATOM 1403 N N . ASP A 1 177 ? 6.705 0.933 -4.054 1.00 90.00 177 ASP A N 1
ATOM 1404 C CA . ASP A 1 177 ? 7.967 1.328 -4.695 1.00 90.00 177 ASP A CA 1
ATOM 1405 C C . ASP A 1 177 ? 8.774 0.108 -5.171 1.00 90.00 177 ASP A C 1
ATOM 1407 O O . ASP A 1 177 ? 9.377 0.106 -6.249 1.00 90.00 177 ASP A O 1
ATOM 1411 N N . ALA A 1 178 ? 8.821 -0.951 -4.356 1.00 91.62 178 ALA A N 1
ATOM 1412 C CA . ALA A 1 178 ? 9.503 -2.192 -4.707 1.00 91.62 178 ALA A CA 1
ATOM 1413 C C . ALA A 1 178 ? 8.819 -2.919 -5.875 1.00 91.62 178 ALA A C 1
ATOM 1415 O O . ALA A 1 178 ? 9.501 -3.403 -6.784 1.00 91.62 178 ALA A O 1
ATOM 1416 N N . TYR A 1 179 ? 7.487 -2.975 -5.868 1.00 91.62 179 TYR A N 1
ATOM 1417 C CA . TYR A 1 179 ? 6.696 -3.568 -6.938 1.00 91.62 179 TYR A CA 1
ATOM 1418 C C . TYR A 1 179 ? 6.850 -2.795 -8.252 1.00 91.62 179 TYR A C 1
ATOM 1420 O O . TYR A 1 179 ? 7.109 -3.401 -9.293 1.00 91.62 179 TYR A O 1
ATOM 1428 N N . GLU A 1 180 ? 6.762 -1.466 -8.211 1.00 90.75 180 GLU A N 1
ATOM 1429 C CA . GLU A 1 180 ? 6.942 -0.608 -9.381 1.00 90.75 180 GLU A CA 1
ATOM 1430 C C . GLU A 1 180 ? 8.344 -0.737 -9.970 1.00 90.75 180 GLU A C 1
ATOM 1432 O O . GLU A 1 180 ? 8.475 -0.911 -11.180 1.00 90.75 180 GLU A O 1
ATOM 1437 N N . ARG A 1 181 ? 9.393 -0.741 -9.136 1.00 92.44 181 ARG A N 1
ATOM 1438 C CA . ARG A 1 181 ? 10.776 -0.951 -9.592 1.00 92.44 181 ARG A CA 1
ATOM 1439 C C . ARG A 1 181 ? 10.938 -2.291 -10.301 1.00 92.44 181 ARG A C 1
ATOM 1441 O O . ARG A 1 181 ? 11.435 -2.335 -11.422 1.00 92.44 181 ARG A O 1
ATOM 1448 N N . ARG A 1 182 ? 10.441 -3.370 -9.689 1.00 93.50 182 ARG A N 1
ATOM 1449 C CA . ARG A 1 182 ? 10.470 -4.708 -10.292 1.00 93.50 182 ARG A CA 1
ATOM 1450 C C . ARG A 1 182 ? 9.719 -4.741 -11.625 1.00 93.50 182 ARG A C 1
ATOM 1452 O O . ARG A 1 182 ? 10.166 -5.385 -12.570 1.00 93.50 182 ARG A O 1
ATOM 1459 N N . LYS A 1 183 ? 8.580 -4.051 -11.714 1.00 91.94 183 LYS A N 1
ATOM 1460 C CA . LYS A 1 183 ? 7.784 -3.972 -12.941 1.00 91.94 183 LYS A CA 1
ATOM 1461 C C . LYS A 1 183 ? 8.494 -3.169 -14.032 1.00 91.94 183 LYS A C 1
ATOM 1463 O O . LYS A 1 183 ? 8.475 -3.600 -15.180 1.00 91.94 183 LYS A O 1
ATOM 1468 N N . LYS A 1 184 ? 9.153 -2.056 -13.692 1.00 92.69 184 LYS A N 1
ATOM 1469 C CA . LYS A 1 184 ? 9.987 -1.284 -14.631 1.00 92.69 184 LYS A CA 1
ATOM 1470 C C . LYS A 1 184 ? 11.115 -2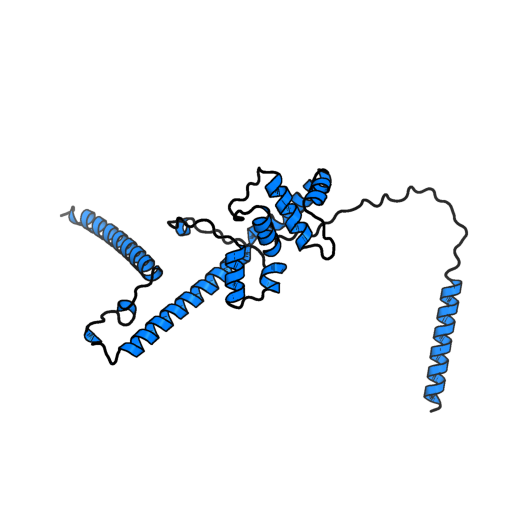.147 -15.199 1.00 92.69 184 LYS A C 1
ATOM 1472 O O . LYS A 1 184 ? 11.221 -2.270 -16.414 1.00 92.69 184 LYS A O 1
ATOM 1477 N N . GLU A 1 185 ? 11.860 -2.841 -14.337 1.00 93.62 185 GLU A N 1
ATOM 1478 C CA . GLU A 1 185 ? 12.926 -3.770 -14.747 1.00 93.62 185 GLU A CA 1
ATOM 1479 C C . GLU A 1 185 ? 12.402 -4.889 -15.663 1.00 93.62 185 GLU A C 1
ATOM 1481 O O . GLU A 1 185 ? 13.031 -5.233 -16.665 1.00 93.62 185 GLU A O 1
ATOM 1486 N N . GLN A 1 186 ? 11.226 -5.446 -15.353 1.00 94.62 186 GLN A N 1
ATOM 1487 C CA . GLN A 1 186 ? 10.594 -6.465 -16.189 1.00 94.62 186 GLN A CA 1
ATOM 1488 C C . GLN A 1 186 ? 10.227 -5.918 -17.574 1.00 94.62 186 GLN A C 1
ATOM 1490 O O . GLN A 1 186 ? 10.541 -6.552 -18.578 1.00 94.62 186 GLN A O 1
ATOM 1495 N N . MET A 1 187 ? 9.612 -4.736 -17.639 1.00 93.44 187 MET A N 1
ATOM 1496 C CA . MET A 1 187 ? 9.220 -4.102 -18.902 1.00 93.44 187 MET A CA 1
ATOM 1497 C C . MET A 1 187 ? 10.444 -3.749 -19.758 1.00 93.44 187 MET A C 1
ATOM 1499 O O . MET A 1 187 ? 10.436 -3.962 -20.971 1.00 93.44 187 MET A O 1
ATOM 1503 N N . GLU A 1 188 ? 11.524 -3.269 -19.143 1.00 92.00 188 GLU A N 1
ATOM 1504 C CA . GLU A 1 188 ? 12.793 -3.005 -19.827 1.00 92.00 188 GLU A CA 1
ATOM 1505 C C . GLU A 1 188 ? 13.452 -4.286 -20.350 1.00 92.00 188 GLU A C 1
ATOM 1507 O O . GLU A 1 188 ? 13.930 -4.312 -21.488 1.00 92.00 188 GLU A O 1
ATOM 1512 N N . SER A 1 189 ? 13.426 -5.363 -19.561 1.00 94.50 189 SER A N 1
ATOM 1513 C CA . SER A 1 189 ? 13.890 -6.688 -19.981 1.00 94.50 189 SER A CA 1
ATOM 1514 C C . SER A 1 189 ? 13.074 -7.213 -21.165 1.00 94.50 189 SER A C 1
ATOM 1516 O O . SER A 1 189 ? 13.645 -7.638 -22.168 1.00 94.50 189 SER A O 1
ATOM 1518 N N . ASP A 1 190 ? 11.745 -7.118 -21.109 1.00 94.69 190 ASP A N 1
ATOM 1519 C CA . ASP A 1 190 ? 10.854 -7.553 -22.188 1.00 94.69 190 ASP A CA 1
ATOM 1520 C C . ASP A 1 190 ? 11.067 -6.728 -23.465 1.00 94.69 190 ASP A C 1
ATOM 1522 O O . ASP A 1 190 ? 11.105 -7.287 -24.569 1.00 94.69 190 ASP A O 1
ATOM 1526 N N . ARG A 1 191 ? 11.292 -5.414 -23.333 1.00 93.69 191 ARG A N 1
ATOM 1527 C CA . ARG A 1 191 ? 11.677 -4.536 -24.448 1.00 93.69 191 ARG A CA 1
ATOM 1528 C C . ARG A 1 191 ? 13.007 -4.971 -25.061 1.00 93.69 191 ARG A C 1
ATOM 1530 O O . ARG A 1 191 ? 13.098 -5.110 -26.281 1.00 93.69 191 ARG A O 1
ATOM 1537 N N . LEU A 1 192 ? 14.018 -5.248 -24.238 1.00 92.56 192 LEU A N 1
ATOM 1538 C CA . LEU A 1 192 ? 15.329 -5.717 -24.689 1.00 92.56 192 LEU A CA 1
ATOM 1539 C C . LEU A 1 192 ? 15.242 -7.080 -25.392 1.00 92.56 192 LEU A C 1
ATOM 1541 O O . LEU A 1 192 ? 15.819 -7.277 -26.460 1.00 92.56 192 LEU A O 1
ATOM 1545 N N . TRP A 1 193 ? 14.489 -8.025 -24.834 1.00 93.88 193 TRP A N 1
ATOM 1546 C CA . TRP A 1 193 ? 14.270 -9.327 -25.460 1.00 93.88 193 TRP A CA 1
ATOM 1547 C C . TRP A 1 193 ? 13.503 -9.216 -26.772 1.00 93.88 193 TRP A C 1
ATOM 1549 O O . TRP A 1 193 ? 13.807 -9.934 -27.725 1.00 93.88 193 TRP A O 1
ATOM 1559 N N . THR A 1 194 ? 12.530 -8.310 -26.844 1.00 92.81 194 THR A N 1
ATOM 1560 C CA . THR A 1 194 ? 11.801 -8.017 -28.080 1.00 92.81 194 THR A CA 1
ATOM 1561 C C . THR A 1 194 ? 12.746 -7.457 -29.137 1.00 92.81 194 THR A C 1
ATOM 1563 O O . THR A 1 194 ? 12.746 -7.962 -30.257 1.00 92.81 194 THR A O 1
ATOM 1566 N N . TYR A 1 195 ? 13.622 -6.518 -28.766 1.00 91.56 195 TYR A N 1
ATOM 1567 C CA . TYR A 1 195 ? 14.687 -6.009 -29.631 1.00 91.56 195 TYR A CA 1
ATOM 1568 C C . TYR A 1 195 ? 15.571 -7.140 -30.177 1.00 91.56 195 TYR A C 1
ATOM 1570 O O . TYR A 1 195 ? 15.720 -7.270 -31.390 1.00 91.56 195 TYR A O 1
ATOM 1578 N N . TYR A 1 196 ? 16.071 -8.038 -29.322 1.00 91.19 196 TYR A N 1
ATOM 1579 C CA . TYR A 1 196 ? 16.885 -9.172 -29.778 1.00 91.19 196 TYR A CA 1
ATOM 1580 C C . TYR A 1 196 ? 16.150 -10.117 -30.734 1.00 91.19 196 TYR A C 1
ATOM 1582 O O . TYR A 1 196 ? 16.762 -10.648 -31.660 1.00 91.19 196 TYR A O 1
ATOM 1590 N N . LYS A 1 197 ? 14.844 -10.325 -30.538 1.00 91.75 197 LYS A N 1
ATOM 1591 C CA . LYS A 1 197 ? 14.035 -11.192 -31.409 1.00 91.75 197 LYS A CA 1
ATOM 1592 C C . LYS A 1 197 ? 13.828 -10.603 -32.803 1.00 91.75 197 LYS A C 1
ATOM 1594 O O . LYS A 1 197 ? 13.775 -11.359 -33.767 1.00 91.75 197 LYS A O 1
ATOM 1599 N N . ILE A 1 198 ? 13.704 -9.282 -32.918 1.00 91.62 198 ILE A N 1
ATOM 1600 C CA . ILE A 1 198 ? 13.440 -8.605 -34.198 1.00 91.62 198 ILE A CA 1
ATOM 1601 C C . ILE A 1 198 ? 14.714 -8.164 -34.922 1.00 91.62 198 ILE A C 1
ATOM 1603 O O . ILE A 1 198 ? 14.657 -7.917 -36.123 1.00 91.62 198 ILE A O 1
ATOM 1607 N N . LEU A 1 199 ? 15.858 -8.105 -34.232 1.00 87.56 199 LEU A N 1
ATOM 1608 C CA . LEU A 1 199 ? 17.158 -7.736 -34.805 1.00 87.56 199 LEU A CA 1
ATOM 1609 C C . LEU A 1 199 ? 17.492 -8.440 -36.133 1.00 87.56 199 LEU A C 1
ATOM 1611 O O . LEU A 1 199 ? 17.934 -7.756 -37.051 1.00 87.56 199 LEU A O 1
ATOM 1615 N N . PRO A 1 200 ? 17.258 -9.758 -36.308 1.00 90.00 200 PRO A N 1
ATOM 1616 C CA . PRO A 1 200 ? 17.535 -10.430 -37.581 1.00 90.00 200 PRO A CA 1
ATOM 1617 C C . PRO A 1 200 ? 16.681 -9.931 -38.757 1.00 90.00 200 PRO A C 1
ATOM 1619 O O . PRO A 1 200 ? 16.975 -10.239 -39.910 1.00 90.00 200 PRO A O 1
ATOM 1622 N N . HIS A 1 201 ? 15.603 -9.201 -38.472 1.00 88.94 201 HIS A N 1
ATOM 1623 C CA . HIS A 1 201 ? 14.601 -8.755 -39.434 1.00 88.94 201 HIS A CA 1
ATOM 1624 C C . HIS A 1 201 ? 14.589 -7.233 -39.630 1.00 88.94 201 HIS A C 1
ATOM 1626 O O . HIS A 1 201 ? 13.818 -6.740 -40.454 1.00 88.94 201 HIS A O 1
ATOM 1632 N N . ILE A 1 202 ? 15.416 -6.484 -38.892 1.00 86.31 202 ILE A N 1
ATOM 1633 C CA . ILE A 1 202 ? 15.439 -5.019 -38.911 1.00 86.31 202 ILE A CA 1
ATOM 1634 C C . ILE A 1 202 ? 16.857 -4.522 -39.183 1.00 86.31 202 ILE A C 1
ATOM 1636 O O . ILE A 1 202 ? 17.848 -5.086 -38.732 1.00 86.31 202 ILE A O 1
ATOM 1640 N N . ASP A 1 203 ? 16.945 -3.426 -39.928 1.00 84.38 203 ASP A N 1
ATOM 1641 C CA . ASP A 1 203 ? 18.194 -2.711 -40.144 1.00 84.38 203 ASP A CA 1
ATOM 1642 C C . ASP A 1 203 ? 18.570 -1.915 -38.883 1.00 84.38 203 ASP A C 1
ATOM 1644 O O . ASP A 1 203 ? 17.993 -0.861 -38.602 1.00 84.38 203 ASP A O 1
ATOM 1648 N N . ALA A 1 204 ? 19.533 -2.433 -38.116 1.00 80.38 204 ALA A N 1
ATOM 1649 C CA . ALA A 1 204 ? 19.988 -1.839 -36.857 1.00 80.38 204 ALA A CA 1
ATOM 1650 C C . ALA A 1 204 ? 20.520 -0.403 -37.019 1.00 80.38 204 ALA A C 1
ATOM 1652 O O . ALA A 1 204 ? 20.500 0.364 -36.062 1.00 80.38 204 ALA A O 1
ATOM 1653 N N . SER A 1 205 ? 20.937 -0.002 -38.226 1.00 81.62 205 SER A N 1
ATOM 1654 C CA . SER A 1 205 ? 21.395 1.368 -38.499 1.00 81.62 205 SER A CA 1
ATOM 1655 C C . SER A 1 205 ? 20.293 2.428 -38.356 1.00 81.62 205 SER A C 1
ATOM 1657 O O . SER A 1 205 ? 20.591 3.609 -38.177 1.00 81.62 205 SER A O 1
ATOM 1659 N N . LYS A 1 206 ? 19.017 2.019 -38.413 1.00 83.38 206 LYS A N 1
ATOM 1660 C CA . LYS A 1 206 ? 17.855 2.913 -38.302 1.00 83.38 206 LYS A CA 1
ATOM 1661 C C . LYS A 1 206 ? 17.409 3.166 -36.859 1.00 83.38 206 LYS A C 1
ATOM 1663 O O . LYS A 1 206 ? 16.624 4.084 -36.645 1.00 83.38 206 LYS A O 1
ATOM 1668 N N . LEU A 1 207 ? 17.903 2.384 -35.896 1.00 83.25 207 LEU A N 1
ATOM 1669 C CA . LEU A 1 207 ? 17.571 2.491 -34.471 1.00 83.25 207 LEU A CA 1
ATOM 1670 C C . LEU A 1 207 ? 18.721 3.200 -33.744 1.00 83.25 207 LEU A C 1
ATOM 1672 O O . LEU A 1 207 ? 19.686 2.566 -33.318 1.00 83.25 207 LEU A O 1
ATOM 1676 N N . LYS A 1 208 ? 18.639 4.530 -33.636 1.00 81.19 208 LYS A N 1
ATOM 1677 C CA . LYS A 1 208 ? 19.708 5.369 -33.068 1.00 81.19 208 LYS A CA 1
ATOM 1678 C C . LYS A 1 208 ? 19.857 5.169 -31.562 1.00 81.19 208 LYS A C 1
ATOM 1680 O O . LYS A 1 208 ? 20.983 5.149 -31.075 1.00 81.19 208 LYS A O 1
ATOM 1685 N N . ASN A 1 209 ? 18.750 4.961 -30.850 1.00 81.38 209 ASN A N 1
ATOM 1686 C CA . ASN A 1 209 ? 18.741 4.724 -29.404 1.00 81.38 209 ASN A CA 1
ATOM 1687 C C . ASN A 1 209 ? 18.538 3.234 -29.059 1.00 81.38 209 ASN A C 1
ATOM 1689 O O . ASN A 1 209 ? 18.165 2.879 -27.937 1.00 81.38 209 ASN A O 1
ATOM 1693 N N . GLY A 1 210 ? 18.769 2.335 -30.026 1.00 84.56 210 GLY A N 1
ATOM 1694 C CA . GLY A 1 210 ? 18.688 0.886 -29.841 1.00 84.56 210 GLY A CA 1
ATOM 1695 C C . GLY A 1 210 ? 17.285 0.412 -29.454 1.00 84.56 210 GLY A C 1
ATOM 1696 O O . GLY A 1 210 ? 16.315 0.664 -30.163 1.00 84.56 210 GLY A O 1
ATOM 1697 N N . ALA A 1 211 ? 17.170 -0.294 -28.325 1.00 83.81 211 ALA A N 1
ATOM 1698 C CA . ALA A 1 211 ? 15.900 -0.856 -27.860 1.00 83.81 211 ALA A CA 1
ATOM 1699 C C . ALA A 1 211 ? 14.877 0.208 -27.411 1.00 83.81 211 ALA A C 1
ATOM 1701 O O . ALA A 1 211 ? 13.682 -0.082 -27.411 1.00 83.81 211 ALA A O 1
ATOM 1702 N N . ARG A 1 212 ? 15.323 1.425 -27.053 1.00 85.12 212 ARG A N 1
ATOM 1703 C CA . ARG A 1 212 ? 14.433 2.535 -26.663 1.00 85.12 212 ARG A CA 1
ATOM 1704 C C . ARG A 1 212 ? 13.566 3.032 -27.817 1.00 85.12 212 ARG A C 1
ATOM 1706 O O . ARG A 1 212 ? 12.412 3.365 -27.595 1.00 85.12 212 ARG A O 1
ATOM 1713 N N . ASP A 1 213 ? 14.076 2.970 -29.048 1.00 84.69 213 ASP A N 1
ATOM 1714 C CA . ASP A 1 213 ? 13.346 3.409 -30.248 1.00 84.69 213 ASP A CA 1
ATOM 1715 C C . ASP A 1 213 ? 12.162 2.488 -30.615 1.00 84.69 213 ASP A C 1
ATOM 1717 O O . ASP A 1 213 ? 11.400 2.797 -31.528 1.00 84.69 213 ASP A O 1
ATOM 1721 N N . LEU A 1 214 ? 11.998 1.344 -29.935 1.00 83.38 214 LEU A N 1
ATOM 1722 C CA . LEU A 1 214 ? 10.861 0.446 -30.156 1.00 83.38 214 LEU A CA 1
ATOM 1723 C C . LEU A 1 214 ? 9.594 0.934 -29.462 1.00 83.38 214 LEU A C 1
ATOM 1725 O O . LEU A 1 214 ? 8.532 0.988 -30.077 1.00 83.38 214 LEU A O 1
ATOM 1729 N N . ILE A 1 215 ? 9.708 1.202 -28.161 1.00 86.44 215 ILE A N 1
ATOM 1730 C CA . ILE A 1 215 ? 8.627 1.641 -27.282 1.00 86.44 215 ILE A CA 1
ATOM 1731 C C . ILE A 1 215 ? 9.266 2.518 -26.206 1.00 86.44 215 ILE A C 1
ATOM 1733 O O . ILE A 1 215 ? 10.129 2.042 -25.456 1.00 86.44 215 ILE A O 1
ATOM 1737 N N . THR A 1 216 ? 8.810 3.764 -26.120 1.00 87.00 216 THR A N 1
ATOM 1738 C CA . THR A 1 216 ? 9.144 4.690 -25.035 1.00 87.00 216 THR A CA 1
ATOM 1739 C C . THR A 1 216 ? 8.193 4.452 -23.871 1.00 87.00 216 THR A C 1
ATOM 1741 O O . THR A 1 216 ? 6.980 4.333 -24.069 1.00 87.00 216 THR A O 1
ATOM 1744 N N . PHE A 1 217 ? 8.728 4.328 -22.657 1.00 91.25 217 PHE A N 1
ATOM 1745 C CA . PHE A 1 217 ? 7.884 4.183 -21.475 1.00 91.25 217 PHE A CA 1
ATOM 1746 C C . PHE A 1 217 ? 7.446 5.545 -20.924 1.00 91.25 217 PHE A C 1
ATOM 1748 O O . PHE A 1 217 ? 8.235 6.487 -20.963 1.00 91.25 217 PHE A O 1
ATOM 1755 N N . PRO A 1 218 ? 6.253 5.649 -20.303 1.00 87.94 218 PRO A N 1
ATOM 1756 C CA . PRO A 1 218 ? 5.772 6.912 -19.734 1.00 87.94 218 PRO A CA 1
ATOM 1757 C C . PRO A 1 218 ? 6.733 7.549 -18.720 1.00 87.94 218 PRO A C 1
ATOM 1759 O O . PRO A 1 218 ? 6.797 8.765 -18.601 1.00 87.94 218 PRO A O 1
ATOM 1762 N N . TRP A 1 219 ? 7.501 6.739 -17.979 1.00 85.75 219 TRP A N 1
ATOM 1763 C CA . TRP A 1 219 ? 8.492 7.261 -17.033 1.00 85.75 219 TRP A CA 1
ATOM 1764 C C . TRP A 1 219 ? 9.763 7.787 -17.701 1.00 85.75 219 TRP A C 1
ATOM 1766 O O . TRP A 1 219 ? 10.364 8.704 -17.159 1.00 85.75 219 TRP A O 1
ATOM 1776 N N . GLU A 1 220 ? 10.146 7.261 -18.867 1.00 86.56 220 GLU A N 1
ATOM 1777 C CA . GLU A 1 220 ? 11.260 7.814 -19.645 1.00 86.56 220 GLU A CA 1
ATOM 1778 C C . GLU A 1 220 ? 10.870 9.191 -20.207 1.00 86.56 220 GLU A C 1
ATOM 1780 O O . GLU A 1 220 ? 11.651 10.125 -20.109 1.00 86.56 220 GLU A O 1
ATOM 1785 N N . GLU A 1 221 ? 9.625 9.363 -20.672 1.00 84.44 221 GLU A N 1
ATOM 1786 C CA . GLU A 1 221 ? 9.122 10.665 -21.147 1.00 84.44 221 GLU A CA 1
ATOM 1787 C C . GLU A 1 221 ? 9.126 11.735 -20.043 1.00 84.44 221 GLU A C 1
ATOM 1789 O O . GLU A 1 221 ? 9.507 12.882 -20.280 1.00 84.44 221 GLU A O 1
ATOM 1794 N N . MET A 1 222 ? 8.731 11.364 -18.820 1.00 80.50 222 MET A N 1
ATOM 1795 C CA . MET A 1 222 ? 8.771 12.270 -17.666 1.00 80.50 222 MET A CA 1
ATOM 1796 C C . MET A 1 222 ? 10.205 12.643 -17.269 1.00 80.50 222 MET A C 1
ATOM 1798 O O . MET A 1 222 ? 10.467 13.793 -16.910 1.00 80.50 222 MET A O 1
ATOM 1802 N N . GLU A 1 223 ? 11.134 11.686 -17.321 1.00 85.44 223 GLU A N 1
ATOM 1803 C CA . GLU A 1 223 ? 12.555 11.931 -17.056 1.00 85.44 223 GLU A CA 1
ATOM 1804 C C . GLU A 1 223 ? 13.167 12.857 -18.116 1.00 85.44 223 GLU A C 1
ATOM 1806 O O . GLU A 1 223 ? 13.818 13.838 -17.747 1.00 85.44 223 GLU A O 1
ATOM 1811 N N . ASP A 1 224 ? 12.869 12.615 -19.396 1.00 84.38 224 ASP A N 1
ATOM 1812 C CA . ASP A 1 224 ? 13.316 13.427 -20.531 1.00 84.38 224 ASP A CA 1
ATOM 1813 C C . ASP A 1 224 ? 12.764 14.862 -20.451 1.00 84.38 224 ASP A C 1
ATOM 1815 O O . ASP A 1 224 ? 13.506 15.824 -20.649 1.00 84.38 224 ASP A O 1
ATOM 1819 N N . MET A 1 225 ? 11.482 15.041 -20.099 1.00 80.44 225 MET A N 1
ATOM 1820 C CA . MET A 1 225 ? 10.896 16.372 -19.875 1.00 80.44 225 MET A CA 1
ATOM 1821 C C . MET A 1 225 ? 11.589 17.111 -18.728 1.00 80.44 225 MET A C 1
ATOM 1823 O O . MET A 1 225 ? 11.961 18.273 -18.875 1.00 80.44 225 MET A O 1
ATOM 1827 N N . LYS A 1 226 ? 11.813 16.434 -17.598 1.00 86.06 226 LYS A N 1
ATOM 1828 C CA . LYS A 1 226 ? 12.481 17.024 -16.430 1.00 86.06 226 LYS A CA 1
ATOM 1829 C C . LYS A 1 226 ? 13.952 17.346 -16.698 1.00 86.06 226 LYS A C 1
ATOM 1831 O O . LYS A 1 226 ? 14.532 18.220 -16.054 1.00 86.06 226 LYS A O 1
ATOM 1836 N N . GLU A 1 227 ? 14.605 16.598 -17.578 1.00 85.25 227 GLU A N 1
ATOM 1837 C CA . GLU A 1 227 ? 15.958 16.897 -18.044 1.00 85.25 227 GLU A CA 1
ATOM 1838 C C . GLU A 1 227 ? 15.969 18.079 -19.017 1.00 85.25 227 GLU A C 1
ATOM 1840 O O . GLU A 1 227 ? 16.787 18.980 -18.847 1.00 85.25 227 GLU A O 1
ATOM 1845 N N . ALA A 1 228 ? 15.012 18.150 -19.945 1.00 85.00 228 ALA A N 1
ATOM 1846 C CA . ALA A 1 228 ? 14.848 19.290 -20.843 1.00 85.00 228 ALA A CA 1
ATOM 1847 C C . ALA A 1 228 ? 14.551 20.595 -20.082 1.00 85.00 228 ALA A C 1
ATOM 1849 O O . ALA A 1 228 ? 15.125 21.632 -20.401 1.00 85.00 228 ALA A O 1
ATOM 1850 N N . GLU A 1 229 ? 13.712 20.552 -19.044 1.00 85.44 229 GLU A N 1
ATOM 1851 C CA . GLU A 1 229 ? 13.446 21.705 -18.172 1.00 85.44 229 GLU A CA 1
ATOM 1852 C C . GLU A 1 229 ? 14.701 22.172 -17.428 1.00 85.44 229 GLU A C 1
ATOM 1854 O O . GLU A 1 229 ? 14.961 23.372 -17.351 1.00 85.44 229 GLU A O 1
ATOM 1859 N N . ARG A 1 230 ? 15.509 21.235 -16.914 1.00 85.31 230 ARG A N 1
ATOM 1860 C CA . ARG A 1 230 ? 16.789 21.562 -16.269 1.00 85.31 230 ARG A CA 1
ATOM 1861 C C . ARG A 1 230 ? 17.780 22.173 -17.254 1.00 85.31 230 ARG A C 1
ATOM 1863 O O . ARG A 1 230 ? 18.375 23.193 -16.930 1.00 85.31 230 ARG A O 1
ATOM 1870 N N . ALA A 1 231 ? 17.903 21.608 -18.453 1.00 87.44 231 ALA A N 1
ATOM 1871 C CA . ALA A 1 231 ? 18.769 22.148 -19.497 1.00 87.44 231 ALA A CA 1
ATOM 1872 C C . ALA A 1 231 ? 18.342 23.564 -19.916 1.00 87.44 231 ALA A C 1
ATOM 1874 O O . ALA A 1 231 ? 19.182 24.447 -20.022 1.00 87.44 231 ALA A O 1
ATOM 1875 N N . LEU A 1 232 ? 17.036 23.815 -20.069 1.00 88.25 232 LEU A N 1
ATOM 1876 C CA . LEU A 1 232 ? 16.515 25.154 -20.362 1.00 88.25 232 LEU A CA 1
ATOM 1877 C C . LEU A 1 232 ? 16.781 26.155 -19.230 1.00 88.25 232 LEU A C 1
ATOM 1879 O O . LEU A 1 232 ? 17.045 27.320 -19.514 1.00 88.25 232 LEU A O 1
ATOM 1883 N N . ALA A 1 233 ? 16.705 25.723 -17.968 1.00 88.12 233 ALA A N 1
ATOM 1884 C CA . ALA A 1 233 ? 17.028 26.573 -16.823 1.00 88.12 233 ALA A CA 1
ATOM 1885 C C . ALA A 1 233 ? 18.525 26.923 -16.782 1.00 88.12 233 ALA A C 1
ATOM 1887 O O . ALA A 1 233 ? 18.880 28.089 -16.638 1.00 88.12 233 ALA A O 1
ATOM 1888 N N . GLU A 1 234 ? 19.397 25.933 -16.986 1.00 86.62 234 GLU A N 1
ATOM 1889 C CA . GLU A 1 234 ? 20.847 26.142 -17.068 1.00 86.62 234 GLU A CA 1
ATOM 1890 C C . GLU A 1 234 ? 21.222 27.044 -18.258 1.00 86.62 234 GLU A C 1
ATOM 1892 O O . GLU A 1 234 ? 22.014 27.977 -18.110 1.00 86.62 234 GLU A O 1
ATOM 1897 N N . ASP A 1 235 ? 20.607 26.832 -19.424 1.00 86.81 235 ASP A N 1
ATOM 1898 C CA . ASP A 1 235 ? 20.807 27.661 -20.615 1.00 86.81 235 ASP A CA 1
ATOM 1899 C C . ASP A 1 235 ? 20.295 29.097 -20.415 1.00 86.81 235 ASP A C 1
ATOM 1901 O O . ASP A 1 235 ? 20.903 30.041 -20.927 1.00 86.81 235 ASP A O 1
ATOM 1905 N N . ALA A 1 236 ? 19.210 29.291 -19.656 1.00 85.25 236 ALA A N 1
ATOM 1906 C CA . ALA A 1 236 ? 18.706 30.615 -19.299 1.00 85.25 236 ALA A CA 1
ATOM 1907 C C . ALA A 1 236 ? 19.695 31.369 -18.397 1.00 85.25 236 ALA A C 1
ATOM 1909 O O . ALA A 1 236 ? 20.013 32.525 -18.682 1.00 85.25 236 ALA A O 1
ATOM 1910 N N . ASP A 1 237 ? 20.251 30.709 -17.379 1.00 83.06 237 ASP A N 1
ATOM 1911 C CA . ASP A 1 237 ? 21.264 31.298 -16.497 1.00 83.06 237 ASP A CA 1
ATOM 1912 C C . ASP A 1 237 ? 22.531 31.688 -17.281 1.00 83.06 237 ASP A C 1
ATOM 1914 O O . ASP A 1 237 ? 23.094 32.774 -17.098 1.00 83.06 237 ASP A O 1
ATOM 1918 N N . ILE A 1 238 ? 22.970 30.827 -18.210 1.00 84.56 238 ILE A N 1
ATOM 1919 C CA . ILE A 1 238 ? 24.105 31.099 -19.106 1.00 84.56 238 ILE A CA 1
ATOM 1920 C C . ILE A 1 238 ? 23.792 32.279 -20.037 1.00 84.56 238 ILE A C 1
ATOM 1922 O O . ILE A 1 238 ? 24.648 33.145 -20.252 1.00 84.56 238 ILE A O 1
ATOM 1926 N N . PHE A 1 239 ? 22.574 32.340 -20.578 1.00 84.50 239 PHE A N 1
ATOM 1927 C CA . PHE A 1 239 ? 22.120 33.432 -21.434 1.00 84.50 239 PHE A CA 1
ATOM 1928 C C . PHE A 1 239 ? 22.077 34.773 -20.688 1.00 84.50 239 PHE A C 1
ATOM 1930 O O . PHE A 1 239 ? 22.544 35.784 -21.218 1.00 84.50 239 PHE A O 1
ATOM 1937 N N . GLU A 1 240 ? 21.592 34.803 -19.446 1.00 84.88 240 GLU A N 1
ATOM 1938 C CA . GLU A 1 240 ? 21.606 36.009 -18.613 1.00 84.88 240 GLU A CA 1
ATOM 1939 C C . GLU A 1 240 ? 23.034 36.483 -18.318 1.00 84.88 240 GLU A C 1
ATOM 1941 O O . GLU A 1 240 ? 23.336 37.678 -18.424 1.00 84.88 240 GLU A O 1
ATOM 1946 N N . LEU A 1 241 ? 23.947 35.554 -18.017 1.00 83.81 241 LEU A N 1
ATOM 1947 C CA . LEU A 1 241 ? 25.363 35.868 -17.822 1.00 83.81 241 LEU A CA 1
ATOM 1948 C C . LEU A 1 241 ? 25.993 36.468 -19.088 1.00 83.81 241 LEU A C 1
ATOM 1950 O O . LEU A 1 241 ? 26.782 37.414 -19.007 1.00 83.81 241 LEU A O 1
ATOM 1954 N N . PHE A 1 242 ? 25.640 35.933 -20.259 1.00 86.19 242 PHE A N 1
ATOM 1955 C CA . PHE A 1 242 ? 26.091 36.440 -21.552 1.00 86.19 242 PHE A CA 1
ATOM 1956 C C . PHE A 1 242 ? 25.556 37.852 -21.833 1.00 86.19 242 PHE A C 1
ATOM 1958 O O . PHE A 1 242 ? 26.339 38.737 -22.182 1.00 86.19 242 PHE A O 1
ATOM 1965 N N . MET A 1 243 ? 24.259 38.098 -21.619 1.00 85.00 243 MET A N 1
ATOM 1966 C CA . MET A 1 243 ? 23.643 39.417 -21.814 1.00 85.00 243 MET A CA 1
ATOM 1967 C C . MET A 1 243 ? 24.243 40.479 -20.885 1.00 85.00 243 MET A C 1
ATOM 1969 O O . MET A 1 243 ? 24.528 41.589 -21.327 1.00 85.00 243 MET A O 1
ATOM 1973 N N . ASN A 1 244 ? 24.509 40.139 -19.624 1.00 82.25 244 ASN A N 1
ATOM 1974 C CA . ASN A 1 244 ? 25.085 41.076 -18.656 1.00 82.25 244 ASN A CA 1
ATOM 1975 C C . ASN A 1 244 ? 26.561 41.404 -18.938 1.00 82.25 244 ASN A C 1
ATOM 1977 O O . ASN A 1 244 ? 26.999 42.535 -18.718 1.00 82.25 244 ASN A O 1
ATOM 1981 N N . ASN A 1 245 ? 27.332 40.445 -19.458 1.00 76.44 245 ASN A N 1
ATOM 1982 C CA . ASN A 1 245 ? 28.745 40.650 -19.783 1.00 76.44 245 ASN A CA 1
ATOM 1983 C C . ASN A 1 245 ? 28.965 41.281 -21.171 1.00 76.44 245 ASN A C 1
ATOM 1985 O O . ASN A 1 245 ? 29.976 41.952 -21.373 1.00 76.44 245 ASN A O 1
ATOM 1989 N N . GLY A 1 246 ? 28.030 41.112 -22.113 1.00 60.62 246 GLY A N 1
ATOM 1990 C CA . GLY A 1 246 ? 28.099 41.676 -23.467 1.00 60.62 246 GLY A CA 1
ATOM 1991 C C . GLY A 1 246 ? 27.720 43.160 -23.588 1.00 60.62 246 GLY A C 1
ATOM 1992 O O . GLY A 1 246 ? 27.959 43.756 -24.632 1.00 60.62 246 GLY A O 1
ATOM 1993 N N . ILE A 1 247 ? 27.152 43.773 -22.543 1.00 56.66 247 ILE A N 1
ATOM 1994 C CA . ILE A 1 247 ? 26.746 45.197 -22.526 1.00 56.66 247 ILE A CA 1
ATOM 1995 C C . ILE A 1 247 ? 27.902 46.133 -22.087 1.00 56.66 247 ILE A C 1
ATOM 1997 O O . ILE A 1 247 ? 27.791 47.351 -22.198 1.00 56.66 247 ILE A O 1
ATOM 2001 N N . ASN A 1 248 ? 29.043 45.589 -21.641 1.00 54.00 248 ASN A N 1
ATOM 2002 C CA . ASN A 1 248 ? 30.197 46.361 -21.144 1.00 54.00 248 ASN A CA 1
ATOM 2003 C C . ASN A 1 248 ? 31.333 46.586 -22.171 1.00 54.00 248 ASN A C 1
ATOM 2005 O O . ASN A 1 248 ? 32.469 46.858 -21.775 1.00 54.00 248 ASN A O 1
ATOM 2009 N N . THR A 1 249 ? 31.049 46.504 -23.473 1.00 42.16 249 THR A N 1
ATOM 2010 C CA . THR A 1 249 ? 31.965 46.911 -24.564 1.00 42.16 249 THR A CA 1
ATOM 2011 C C . THR A 1 249 ? 31.306 47.937 -25.461 1.00 42.16 249 THR A C 1
ATOM 2013 O O . THR A 1 249 ? 31.983 48.929 -25.809 1.00 42.16 249 THR A O 1
#

Sequence (249 aa):
MSLFITIIIIVFTLVTVVAIIDSKCCRPGPPTVVNSPAPRKRFRFDPKVKLNIQSIIRWEQLRGKSFSLMDYADKDDVDALLYTTTVCNNEGKMYTFEVFRHTLSNEKITREMVMALERETAVLAQFQKKQKEDDIANHDVTPGMIGELVATLIMAGLDAHYALEEMELCDLPIYIDAYERRKKEQMESDRLWTYYKILPHIDASKLKNGARDLITFPWEEMEDMKEAERALAEDADIFELFMNNGINT

Secondary structure (DSSP, 8-state):
-HHHHHHHHHHHHHHHHHHHHHHHH--PPP-----PPP-------------BHHHHHHHHHHHSS-GGG--TT-HHHHHHHHHHHHHHHSTT----HHHHHHHHTSHHHHHHHHHHHHHHHHHHTTTS----GGGGSS-------HHHHHHHHHHTT--HHIIIII-BTTTHHHHHHHHHHHHHHHHHHHHHHHHHHHGGGS-GGG-TTGGGGT---HHHHHHHHHHHHHHHHHHHHHHHHHHHHHT--